Protein AF-A0A497MXN9-F1 (afdb_monomer)

pLDDT: mean 78.96, std 14.44, range [34.19, 95.19]

Secondary structure (DSSP, 8-state):
----EEEEEEEEPPPEEEEETTEEEEEEEEEEEETTS-EEEEEEE-SSSGGG---TT-EEEE---EEETTEEE---GGGEEE-SHHHHHHHHHHHHHHHHHHHHHHHHHHHHHHHHHHHHHHHHHHHHTSS-HHHHHHHHHHHHHHHHHSS-STT---BSSHHHH--EEETTEEE--TTTTS-HHHHHHHHHHHHHTTSEEE-TTS-EEE-HHHHHHHHHHHHHHHHHHHHHHHHHHHHHHT-

Solvent-accessible surface area (backbone atoms only — not comparable to full-atom values): 13322 Å² total; per-residue (Å²): 124,76,48,70,50,59,24,34,24,75,43,73,52,75,75,40,77,46,77,61,82,99,41,75,43,48,32,40,35,35,29,28,39,30,92,84,72,49,71,33,46,40,40,42,64,54,77,83,48,54,84,63,67,74,52,71,72,34,32,35,37,33,56,45,36,48,82,51,98,92,38,43,35,32,66,56,76,87,31,50,45,66,72,36,71,70,47,44,52,51,41,50,52,47,46,52,52,48,50,52,49,52,51,51,52,52,49,53,52,52,52,51,52,50,51,52,52,50,52,52,37,51,49,42,19,62,69,59,70,42,70,57,43,72,41,15,51,35,38,53,39,43,49,53,49,29,69,78,68,38,78,85,62,94,90,70,76,62,51,58,63,47,45,40,69,34,73,46,75,49,103,91,40,86,37,68,16,48,41,46,96,52,56,68,73,57,42,53,48,30,54,48,53,37,39,75,71,51,26,31,44,78,45,98,89,66,17,50,33,56,32,72,63,24,52,56,48,45,54,56,43,49,55,54,50,52,55,48,50,58,47,53,52,51,50,52,50,49,55,61,77,75,108

Mean predicted aligned error: 12.56 Å

Nearest PDB structures (foldseek):
  3u4v-assembly2_B  TM=7.183E-01  e=9.370E-04  Tetrahymena thermophila
  1jmc-assembly1_A  TM=6.937E-01  e=2.219E-03  Homo sapiens
  1fgu-assembly1_B  TM=7.373E-01  e=1.035E-02  Homo sapiens
  7qxs-assembly1_P  TM=6.626E-01  e=7.897E-02  Homo sapiens
  7jqc-assembly1_U  TM=5.813E-01  e=6.172E-02  Oryctolagus cuniculus

Radius of gyration: 30.83 Å; Cα contacts (8 Å, |Δi|>4): 339; chains: 1; bounding box: 60×41×80 Å

Foldseek 3Di:
DWDKFKFFWADWDDWDWDDDDPDTWTKIWTWGQGPVRDIAIEIETHDLQLQSPDDHGFMKMFGGWDDDDRHTYDYYSVRMGGDDPVSVVVSVVVVVVSVVVVVVLVVVLVVLVVVLVVVLQVLLCVLQVDDGSLLSQLLLVVLVVLVVVFDDDPPDDADPPQLAADFDQDPVGTDGRSNPPDDPVSVCVSVVVCVVVVQWDQDPVRHIHGDPVVNVSSVVSVVVSVVSVVVSVVVSVVSVVVD

Structure (mmCIF, N/CA/C/O backbone):
data_AF-A0A497MXN9-F1
#
_entry.id   AF-A0A497MXN9-F1
#
loop_
_atom_site.group_PDB
_atom_site.id
_atom_site.type_symbol
_atom_site.label_atom_id
_atom_site.label_alt_id
_atom_site.label_comp_id
_atom_site.label_asym_id
_atom_site.label_entity_id
_atom_site.label_seq_id
_atom_site.pdbx_PDB_ins_code
_atom_site.Cartn_x
_atom_site.Cartn_y
_atom_site.Cartn_z
_atom_site.occupancy
_atom_site.B_iso_or_equiv
_atom_site.auth_seq_id
_atom_site.auth_comp_id
_atom_site.auth_asym_id
_atom_site.auth_atom_id
_atom_site.pdbx_PDB_model_num
ATOM 1 N N . MET A 1 1 ? 5.433 21.572 -39.831 1.00 49.47 1 MET A N 1
ATOM 2 C CA . MET A 1 1 ? 5.650 20.526 -40.848 1.00 49.47 1 MET A CA 1
ATOM 3 C C . MET A 1 1 ? 6.276 19.338 -40.134 1.00 49.47 1 MET A C 1
ATOM 5 O O . MET A 1 1 ? 7.239 19.552 -39.411 1.00 49.47 1 MET A O 1
ATOM 9 N N . THR A 1 2 ? 5.689 18.146 -40.216 1.00 56.47 2 THR A N 1
ATOM 10 C CA . THR A 1 2 ? 6.224 16.921 -39.597 1.00 56.47 2 THR A CA 1
ATOM 11 C C . THR A 1 2 ? 7.196 16.286 -40.585 1.00 56.47 2 THR A C 1
ATOM 13 O O . THR A 1 2 ? 6.798 15.978 -41.704 1.00 56.47 2 THR A O 1
ATOM 16 N N . VAL A 1 3 ? 8.466 16.155 -40.209 1.00 69.19 3 VAL A N 1
ATOM 17 C CA . VAL A 1 3 ? 9.510 15.569 -41.060 1.00 69.19 3 VAL A CA 1
ATOM 18 C C .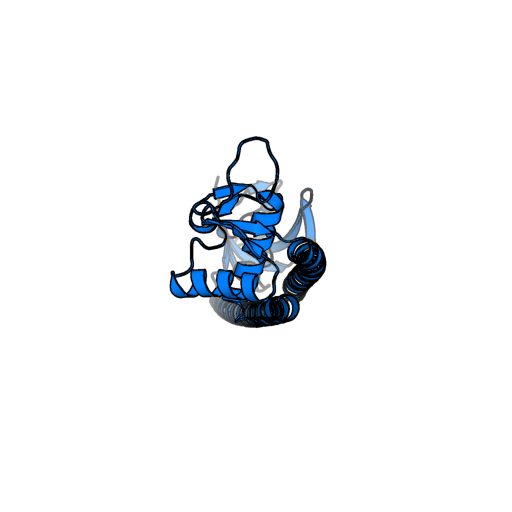 VAL A 1 3 ? 9.895 14.218 -40.471 1.00 69.19 3 VAL A C 1
ATOM 20 O O . VAL A 1 3 ? 10.245 14.147 -39.292 1.00 69.19 3 VAL A O 1
ATOM 23 N N . GLU A 1 4 ? 9.818 13.169 -41.290 1.00 77.75 4 GLU A N 1
ATOM 24 C CA . GLU A 1 4 ? 10.346 11.848 -40.956 1.00 77.75 4 GLU A CA 1
ATOM 25 C C . GLU A 1 4 ? 11.792 11.734 -41.449 1.00 77.75 4 GLU A C 1
ATOM 27 O O . GLU A 1 4 ? 12.080 12.040 -42.605 1.00 77.75 4 GLU A O 1
ATOM 32 N N . VAL A 1 5 ? 12.708 11.303 -40.580 1.00 81.62 5 VAL A N 1
ATOM 33 C CA . VAL A 1 5 ? 14.110 11.036 -40.936 1.00 81.62 5 VAL A CA 1
ATOM 34 C C . VAL A 1 5 ? 14.565 9.705 -40.370 1.00 81.62 5 VAL A C 1
ATOM 36 O O . VAL A 1 5 ? 14.189 9.333 -39.262 1.00 81.62 5 VAL A O 1
ATOM 39 N N . THR A 1 6 ? 15.419 9.010 -41.112 1.00 87.81 6 THR A N 1
ATOM 40 C CA . THR A 1 6 ? 16.120 7.815 -40.638 1.00 87.81 6 THR A CA 1
ATOM 41 C C . THR A 1 6 ? 17.618 8.074 -40.704 1.00 87.81 6 THR A C 1
ATOM 43 O O . THR A 1 6 ? 18.103 8.645 -41.677 1.00 87.81 6 THR A O 1
ATOM 46 N N . GLY A 1 7 ? 18.350 7.705 -39.655 1.00 89.06 7 GLY A N 1
ATOM 47 C CA . GLY A 1 7 ? 19.794 7.906 -39.607 1.00 89.06 7 GLY A CA 1
ATOM 48 C C . GLY A 1 7 ? 20.482 7.046 -38.562 1.00 89.06 7 GLY A C 1
ATOM 49 O O . GLY A 1 7 ? 19.844 6.484 -37.668 1.00 89.06 7 GLY A O 1
ATOM 50 N N . LYS A 1 8 ? 21.806 6.955 -38.671 1.00 92.00 8 LYS A N 1
ATOM 51 C CA . LYS A 1 8 ? 22.645 6.165 -37.774 1.00 92.00 8 LYS A CA 1
ATOM 52 C C . LYS A 1 8 ? 23.123 7.000 -36.597 1.00 92.00 8 LYS A C 1
ATOM 54 O O . LYS A 1 8 ? 23.584 8.125 -36.759 1.00 92.00 8 LYS A O 1
ATOM 59 N N . VAL A 1 9 ? 23.064 6.449 -35.397 1.00 89.88 9 VAL A N 1
ATOM 60 C CA . VAL A 1 9 ? 23.500 7.121 -34.176 1.00 89.88 9 VAL A CA 1
ATOM 61 C C . VAL A 1 9 ? 25.019 7.127 -34.136 1.00 89.88 9 VAL A C 1
ATOM 63 O O . VAL A 1 9 ? 25.653 6.095 -33.937 1.00 89.88 9 VAL A O 1
ATOM 66 N N . VAL A 1 10 ? 25.618 8.302 -34.282 1.00 90.94 10 VAL A N 1
ATOM 67 C CA . VAL A 1 10 ? 27.080 8.460 -34.337 1.00 90.94 10 VAL A CA 1
ATOM 68 C C . VAL A 1 10 ? 27.681 8.935 -33.024 1.00 90.94 10 VAL A C 1
ATOM 70 O O . VAL A 1 10 ? 28.862 8.728 -32.756 1.00 90.94 10 VAL A O 1
ATOM 73 N N . LYS A 1 11 ? 26.878 9.581 -32.176 1.00 88.44 11 LYS A N 1
ATOM 74 C CA . LYS A 1 11 ? 27.347 10.111 -30.895 1.00 88.44 11 LYS A CA 1
ATOM 75 C C . LYS A 1 11 ? 26.220 10.165 -29.883 1.00 88.44 11 LYS A C 1
ATOM 77 O O . LYS A 1 11 ? 25.109 10.574 -30.203 1.00 88.44 11 LYS A O 1
ATOM 82 N N . LYS A 1 12 ? 26.537 9.845 -28.630 1.00 86.06 12 LYS A N 1
ATOM 83 C CA . LYS A 1 12 ? 25.640 10.016 -27.486 1.00 86.06 12 LYS A CA 1
ATOM 84 C C . LYS A 1 12 ? 26.219 11.048 -26.524 1.00 86.06 12 LYS A C 1
ATOM 86 O O . LYS A 1 12 ? 27.390 10.986 -26.153 1.00 86.06 12 LYS A O 1
ATOM 91 N N . GLY A 1 13 ? 25.408 12.030 -26.156 1.00 79.69 13 GLY A N 1
ATOM 92 C CA . GLY A 1 13 ? 25.721 12.992 -25.109 1.00 79.69 13 GLY A CA 1
ATOM 93 C C . GLY A 1 13 ? 25.557 12.376 -23.721 1.00 79.69 13 GLY A C 1
ATOM 94 O O . GLY A 1 13 ? 24.818 11.409 -23.533 1.00 79.69 13 GLY A O 1
ATOM 95 N N . ARG A 1 14 ? 26.233 12.960 -22.725 1.00 76.44 14 ARG A N 1
ATOM 96 C CA . ARG A 1 14 ? 25.979 12.631 -21.316 1.00 76.44 14 ARG A CA 1
ATOM 97 C C . ARG A 1 14 ? 24.542 13.005 -20.951 1.00 76.44 14 ARG A C 1
ATOM 99 O O . ARG A 1 14 ? 24.029 14.017 -21.431 1.00 76.44 14 ARG A O 1
ATOM 106 N N . ILE A 1 15 ? 23.928 12.206 -20.083 1.00 73.88 15 ILE A N 1
ATOM 107 C CA . ILE A 1 15 ? 22.609 12.501 -19.518 1.00 73.88 15 ILE A CA 1
ATOM 108 C C . ILE A 1 15 ? 22.734 13.786 -18.703 1.00 73.88 15 ILE A C 1
ATOM 110 O O . ILE A 1 15 ? 23.616 13.896 -17.849 1.00 73.88 15 ILE A O 1
ATOM 114 N N . LYS A 1 16 ? 21.875 14.763 -18.986 1.00 77.44 16 LYS A N 1
ATOM 115 C CA . LYS A 1 16 ? 21.787 16.002 -18.211 1.00 77.44 16 LYS A CA 1
ATOM 116 C C . LYS A 1 16 ? 20.455 16.039 -17.482 1.00 77.44 16 LYS A C 1
ATOM 118 O O . LYS A 1 16 ? 19.416 15.785 -18.083 1.00 77.44 16 LYS A O 1
ATOM 123 N N . LEU A 1 17 ? 20.485 16.372 -16.198 1.00 72.62 17 LEU A N 1
ATOM 124 C CA . LEU A 1 17 ? 19.279 16.653 -15.429 1.00 72.62 17 LEU A CA 1
ATOM 125 C C . LEU A 1 17 ? 18.897 18.113 -15.661 1.00 72.62 17 LEU A C 1
ATOM 127 O O . LEU A 1 17 ? 19.668 19.010 -15.328 1.00 72.62 17 LEU A O 1
ATOM 131 N N . TYR A 1 18 ? 17.726 18.345 -16.246 1.00 71.75 18 TYR A N 1
ATOM 132 C CA . TYR A 1 18 ? 17.171 19.688 -16.391 1.00 71.75 18 TYR A CA 1
ATOM 133 C C . TYR A 1 18 ? 16.091 19.905 -15.329 1.00 71.75 18 TYR A C 1
ATOM 135 O O . TYR A 1 18 ? 15.214 19.056 -15.143 1.00 71.75 18 TYR A O 1
ATOM 143 N N . GLN A 1 19 ? 16.171 21.035 -14.624 1.00 70.00 19 GLN A N 1
ATOM 144 C CA . GLN A 1 19 ? 15.132 21.484 -13.700 1.00 70.00 19 GLN A CA 1
ATOM 145 C C . GLN A 1 19 ? 14.003 22.162 -14.477 1.00 70.00 19 GLN A C 1
ATOM 147 O O . GLN A 1 19 ? 14.232 23.097 -15.243 1.00 70.00 19 GLN A O 1
ATOM 152 N N . TYR A 1 20 ? 12.779 21.692 -14.253 1.00 64.38 20 TYR A N 1
ATOM 153 C CA . TYR A 1 20 ? 11.542 22.266 -14.768 1.00 64.38 20 TYR A CA 1
ATOM 154 C C . TYR A 1 20 ? 10.607 22.522 -13.578 1.00 64.38 20 TYR A C 1
ATOM 156 O O . TYR A 1 20 ? 9.777 21.681 -13.223 1.00 64.38 20 TYR A O 1
ATOM 164 N N . GLY A 1 21 ? 10.779 23.669 -12.914 1.00 69.12 21 GLY A N 1
ATOM 165 C CA . GLY A 1 21 ? 10.073 23.971 -11.664 1.00 69.12 21 GLY A CA 1
ATOM 166 C C . GLY A 1 21 ? 10.493 23.017 -10.530 1.00 69.12 21 GLY A C 1
ATOM 167 O O . GLY A 1 21 ? 11.693 22.796 -10.366 1.00 69.12 21 GLY A O 1
ATOM 168 N N . PRO A 1 22 ? 9.557 22.421 -9.760 1.00 62.78 22 PRO A N 1
ATOM 169 C CA . PRO A 1 22 ? 9.890 21.509 -8.658 1.00 62.78 22 PRO A CA 1
ATOM 170 C C . PRO A 1 22 ? 10.331 20.111 -9.126 1.00 62.78 22 PRO A C 1
ATOM 172 O O . PRO A 1 22 ? 10.674 19.266 -8.303 1.00 62.78 22 PRO A O 1
ATOM 175 N N . TYR A 1 23 ? 10.323 19.845 -10.435 1.00 51.41 23 TYR A N 1
ATOM 176 C CA . TYR A 1 23 ? 10.656 18.542 -11.000 1.00 51.41 23 TYR A CA 1
ATOM 177 C C . TYR A 1 23 ? 12.001 18.590 -11.729 1.00 51.41 23 TYR A C 1
ATOM 179 O O . TYR A 1 23 ? 12.244 19.469 -12.557 1.00 51.41 23 TYR A O 1
ATOM 187 N N . SER A 1 24 ? 12.865 17.607 -11.482 1.00 65.19 24 SER A N 1
ATOM 188 C CA . SER A 1 24 ? 14.031 17.330 -12.323 1.00 65.19 24 SER A CA 1
ATOM 189 C C . SER A 1 24 ? 13.681 16.232 -13.329 1.00 65.19 24 SER A C 1
ATOM 191 O O . SER A 1 24 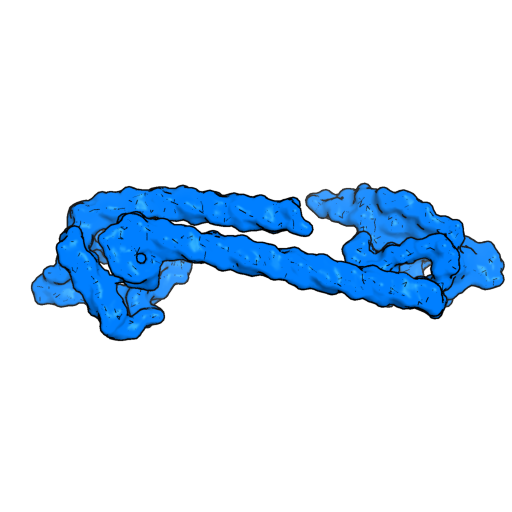? 13.019 15.250 -12.992 1.00 65.19 24 SER A O 1
ATOM 193 N N . ARG A 1 25 ? 14.087 16.395 -14.594 1.00 67.25 25 ARG A N 1
ATOM 194 C CA . ARG A 1 25 ? 13.927 15.350 -15.617 1.00 67.25 25 ARG A CA 1
ATOM 195 C C . ARG A 1 25 ? 15.261 15.039 -16.291 1.00 67.25 25 ARG A C 1
ATOM 197 O O . ARG A 1 25 ? 15.943 15.975 -16.722 1.00 67.25 25 ARG A O 1
ATOM 204 N N . PRO A 1 26 ? 15.639 13.753 -16.414 1.00 72.19 26 PRO A N 1
ATOM 205 C CA . PRO A 1 26 ? 16.796 13.368 -17.202 1.00 72.19 26 PRO A CA 1
ATOM 206 C C . PRO A 1 26 ? 16.506 13.598 -18.686 1.00 72.19 26 PRO A C 1
ATOM 208 O O . PRO A 1 26 ? 15.444 13.242 -19.208 1.00 72.19 26 PRO A O 1
ATOM 211 N N . VAL A 1 27 ? 17.469 14.223 -19.353 1.00 75.75 27 VAL A N 1
ATOM 212 C CA . VAL A 1 27 ? 17.453 14.501 -20.782 1.00 75.75 27 VAL A CA 1
ATOM 213 C C . VAL A 1 27 ? 18.653 13.823 -21.423 1.00 75.75 27 VAL A C 1
ATOM 215 O O . VAL A 1 27 ? 19.809 14.059 -21.057 1.00 75.75 27 VAL A O 1
ATOM 218 N N . HIS A 1 28 ? 18.357 12.991 -22.410 1.00 78.88 28 HIS A N 1
ATOM 219 C CA . HIS A 1 28 ? 19.311 12.294 -23.252 1.00 78.88 28 HIS A CA 1
ATOM 220 C C . HIS A 1 28 ? 19.458 13.062 -24.550 1.00 78.88 28 HIS A C 1
ATOM 222 O O . HIS A 1 28 ? 18.474 13.541 -25.107 1.00 78.88 28 HIS A O 1
ATOM 228 N N . LYS A 1 29 ? 20.685 13.159 -25.051 1.00 82.50 29 LYS A N 1
ATOM 229 C CA . LYS A 1 29 ? 20.941 13.707 -26.380 1.00 82.50 29 LYS A CA 1
ATOM 230 C C . LYS A 1 29 ? 21.734 12.697 -27.177 1.00 82.50 29 LYS A C 1
ATOM 232 O O . LYS A 1 29 ? 22.697 12.137 -26.653 1.00 82.50 29 LYS A O 1
ATOM 237 N N . PHE A 1 30 ? 21.362 12.469 -28.422 1.00 84.62 30 PHE A N 1
ATOM 238 C CA . PHE A 1 30 ? 22.166 11.694 -29.357 1.00 84.62 30 PHE A CA 1
ATOM 239 C C . PHE A 1 30 ? 22.127 12.332 -30.738 1.00 84.62 30 PHE A C 1
ATOM 241 O O . PHE A 1 30 ? 21.238 13.117 -31.045 1.00 84.62 30 PHE A O 1
ATOM 248 N N . PHE A 1 31 ? 23.139 12.039 -31.541 1.00 86.62 31 PHE A N 1
ATOM 249 C CA . PHE A 1 31 ? 23.309 12.603 -32.868 1.00 86.62 31 PHE A CA 1
ATOM 250 C C . PHE A 1 31 ? 23.118 11.504 -33.901 1.00 86.62 31 PHE A C 1
ATOM 252 O O . PHE A 1 31 ? 23.760 10.457 -33.797 1.00 86.62 31 PHE A O 1
ATOM 259 N N . LEU A 1 32 ? 22.251 11.766 -34.870 1.00 87.12 32 LEU A N 1
ATOM 260 C CA . LEU A 1 32 ? 22.027 10.943 -36.046 1.00 87.12 32 LEU A CA 1
ATOM 261 C C . LEU A 1 32 ? 22.827 11.509 -37.214 1.00 87.12 32 LEU A C 1
ATOM 263 O O . LEU A 1 32 ? 22.846 12.720 -37.418 1.00 87.12 32 LEU A O 1
ATOM 267 N N . GLU A 1 33 ? 23.467 10.639 -37.975 1.00 88.81 33 GLU A N 1
ATOM 268 C CA . GLU A 1 33 ? 23.982 10.924 -39.308 1.00 88.81 33 GLU A CA 1
ATOM 269 C C . GLU A 1 33 ? 22.995 10.339 -40.317 1.00 88.81 33 GLU A C 1
ATOM 271 O O . GLU A 1 33 ? 22.682 9.148 -40.267 1.00 88.81 33 GLU A O 1
ATOM 276 N N . LEU A 1 34 ? 22.432 11.206 -41.157 1.00 86.44 34 LEU A N 1
ATOM 277 C CA . LEU A 1 34 ? 21.496 10.829 -42.213 1.00 86.44 34 LEU A CA 1
ATOM 278 C C . LEU A 1 34 ? 22.265 10.322 -43.437 1.00 86.44 34 LEU A C 1
ATOM 280 O O . LEU A 1 34 ? 23.430 10.673 -43.627 1.00 86.44 34 LEU A O 1
ATOM 284 N N . ASP A 1 35 ? 21.586 9.604 -44.330 1.00 83.94 35 ASP A N 1
ATOM 285 C CA . ASP A 1 35 ? 22.183 9.116 -45.586 1.00 83.94 35 ASP A CA 1
ATOM 286 C C . ASP A 1 35 ? 22.704 10.255 -46.485 1.00 83.94 35 ASP A C 1
ATOM 288 O O . ASP A 1 35 ? 23.607 10.065 -47.295 1.00 83.94 35 ASP A O 1
ATOM 292 N N . THR A 1 36 ? 22.183 11.473 -46.306 1.00 80.19 36 THR A N 1
ATOM 293 C CA . THR A 1 36 ? 22.639 12.696 -46.987 1.00 80.19 36 THR A CA 1
ATOM 294 C C . THR A 1 36 ? 23.923 13.295 -46.396 1.00 80.19 36 THR A C 1
ATOM 296 O O . THR A 1 36 ? 24.335 14.376 -46.814 1.00 80.19 36 THR A O 1
ATOM 299 N N . GLY A 1 37 ? 24.512 12.677 -45.366 1.00 75.75 37 GLY A N 1
ATOM 300 C CA . GLY A 1 37 ? 25.664 13.194 -44.615 1.00 75.75 37 GLY A CA 1
ATOM 301 C C . GLY A 1 37 ? 25.332 14.309 -43.613 1.00 75.75 37 GLY A C 1
ATOM 302 O O . GLY A 1 37 ? 26.209 14.773 -42.882 1.00 75.75 37 GLY A O 1
ATOM 303 N N . HIS A 1 38 ? 24.071 14.747 -43.543 1.00 78.31 38 HIS A N 1
ATOM 304 C CA . HIS A 1 38 ? 23.630 15.753 -42.577 1.00 78.31 38 HIS A CA 1
ATOM 305 C C . HIS A 1 38 ? 23.542 15.160 -41.167 1.00 78.31 38 HIS A C 1
ATOM 307 O O . HIS A 1 38 ? 23.165 14.000 -40.989 1.00 78.31 38 HIS A O 1
ATOM 313 N N . LYS A 1 39 ? 23.857 15.970 -40.148 1.00 79.62 39 LYS A N 1
ATOM 314 C CA . LYS A 1 39 ? 23.817 15.553 -38.740 1.00 79.62 39 LYS A CA 1
ATOM 315 C C . LYS A 1 39 ? 22.658 16.204 -38.001 1.00 79.62 39 LYS A C 1
ATOM 317 O O . LYS A 1 39 ? 22.490 17.417 -38.042 1.00 79.62 39 LYS A O 1
ATOM 322 N N . VAL A 1 40 ? 21.894 15.390 -37.282 1.00 78.25 40 VAL A N 1
ATOM 323 C CA . VAL A 1 40 ? 20.692 15.788 -36.542 1.00 78.25 40 VAL A CA 1
ATOM 324 C C . VAL A 1 40 ? 20.873 15.473 -35.061 1.00 78.25 40 VAL A C 1
ATOM 326 O O . VAL A 1 40 ? 21.360 14.401 -34.718 1.00 78.25 40 VAL A O 1
ATOM 329 N N . MET A 1 41 ? 20.481 16.381 -34.163 1.00 81.88 41 MET A N 1
ATOM 330 C CA . MET A 1 41 ? 20.535 16.153 -32.715 1.00 81.88 41 MET A CA 1
ATOM 331 C C . MET A 1 41 ? 19.151 15.808 -32.165 1.00 81.88 41 MET A C 1
ATOM 333 O O . MET A 1 41 ? 18.286 16.666 -32.044 1.00 81.88 41 MET A O 1
ATOM 337 N N . VAL A 1 42 ? 18.978 14.579 -31.699 1.00 78.06 42 VAL A N 1
ATOM 338 C CA . VAL A 1 42 ? 17.753 14.139 -31.035 1.00 78.06 42 VAL A CA 1
ATOM 339 C C . VAL A 1 42 ? 17.875 14.353 -29.531 1.00 78.06 42 VAL A C 1
ATOM 341 O O . VAL A 1 42 ? 18.825 13.890 -28.895 1.00 78.06 42 VAL A O 1
ATOM 344 N N . GLU A 1 43 ? 16.896 15.046 -28.955 1.00 77.88 43 GLU A N 1
ATOM 345 C CA . GLU A 1 43 ? 16.722 15.188 -27.513 1.00 77.88 43 GLU A CA 1
ATOM 346 C C . GLU A 1 43 ? 15.604 14.243 -27.049 1.00 77.88 43 GLU A C 1
ATOM 348 O O . GLU A 1 43 ? 14.548 14.149 -27.661 1.00 77.88 43 GLU A O 1
ATOM 353 N N . VAL A 1 44 ? 15.814 13.506 -25.964 1.00 74.38 44 VAL A N 1
ATOM 354 C CA . VAL A 1 44 ? 14.793 12.617 -25.401 1.00 74.38 44 VAL A CA 1
ATOM 355 C C . VAL A 1 44 ? 14.681 12.881 -23.918 1.00 74.38 44 VAL A C 1
ATOM 357 O O . VAL A 1 44 ? 15.673 12.873 -23.192 1.00 74.38 44 VAL A O 1
ATOM 360 N N . LYS A 1 45 ? 13.456 13.121 -23.462 1.00 71.94 45 LYS A N 1
ATOM 361 C CA . LYS A 1 45 ? 13.149 13.385 -22.058 1.00 71.94 45 LYS A CA 1
ATOM 362 C C . LYS A 1 45 ? 12.572 12.100 -21.466 1.00 71.94 45 LYS A C 1
ATOM 364 O O . LYS A 1 45 ? 11.563 11.633 -21.984 1.00 71.94 45 LYS A O 1
ATOM 369 N N . ASP A 1 46 ? 13.200 11.590 -20.401 1.00 64.88 46 ASP A N 1
ATOM 370 C CA . ASP A 1 46 ? 12.904 10.364 -19.621 1.00 64.88 46 ASP A CA 1
ATOM 371 C C . ASP A 1 46 ? 13.717 9.082 -19.987 1.00 64.88 46 ASP A C 1
ATOM 373 O O . ASP A 1 46 ? 13.584 8.515 -21.070 1.00 64.88 46 ASP A O 1
ATOM 377 N N . ASP A 1 47 ? 14.547 8.637 -19.027 1.00 59.84 47 ASP A N 1
ATOM 378 C CA . ASP A 1 47 ? 15.531 7.528 -19.078 1.00 59.84 47 ASP A CA 1
ATOM 379 C C . ASP A 1 47 ? 14.922 6.144 -18.805 1.00 59.84 47 ASP A C 1
ATOM 381 O O . ASP A 1 47 ? 15.533 5.099 -19.030 1.00 59.84 47 ASP A O 1
ATOM 385 N N . GLU A 1 48 ? 13.703 6.099 -18.271 1.00 59.78 48 GLU A N 1
ATOM 386 C CA . GLU A 1 48 ? 13.166 4.839 -17.777 1.00 59.78 48 GLU A CA 1
ATOM 387 C C . GLU A 1 48 ? 12.684 3.939 -18.915 1.00 59.78 48 GLU A C 1
ATOM 389 O O . GLU A 1 48 ? 12.709 2.710 -18.796 1.00 59.78 48 GLU A O 1
ATOM 394 N N . ASP A 1 49 ? 12.231 4.519 -20.029 1.00 66.31 49 ASP A N 1
ATOM 395 C CA . ASP A 1 49 ? 11.780 3.761 -21.199 1.00 66.31 49 ASP A CA 1
ATOM 396 C C . ASP A 1 49 ? 12.972 3.086 -21.902 1.00 66.31 49 ASP A C 1
ATOM 398 O O . ASP A 1 49 ? 13.878 3.782 -22.362 1.00 66.31 49 ASP A O 1
ATOM 402 N N . PRO A 1 50 ? 12.972 1.744 -22.053 1.00 58.56 50 PRO A N 1
ATOM 403 C CA . PRO A 1 50 ? 13.992 1.030 -22.814 1.00 58.56 50 PRO A CA 1
ATOM 404 C C . PRO A 1 50 ? 14.223 1.602 -24.216 1.00 58.56 50 PRO A C 1
ATOM 406 O O . PRO A 1 50 ? 15.345 1.563 -24.701 1.00 58.56 50 PRO A O 1
ATOM 409 N N . ARG A 1 51 ? 13.199 2.187 -24.856 1.00 62.16 51 ARG A N 1
ATOM 410 C CA . ARG A 1 51 ? 13.322 2.826 -26.180 1.00 62.16 51 ARG A CA 1
ATOM 411 C C . ARG A 1 51 ? 14.296 4.005 -26.171 1.00 62.16 51 ARG A C 1
ATOM 413 O O . ARG A 1 51 ? 14.920 4.290 -27.183 1.00 62.16 51 ARG A O 1
ATOM 420 N N . CYS A 1 52 ? 14.471 4.661 -25.027 1.00 65.12 52 CYS A N 1
ATOM 421 C CA . CYS A 1 52 ? 15.405 5.770 -24.834 1.00 65.12 52 CYS A CA 1
ATOM 422 C C . CYS A 1 52 ? 16.865 5.305 -24.675 1.00 65.12 52 CYS A C 1
ATOM 424 O O . CYS A 1 52 ? 17.784 6.128 -24.714 1.00 65.12 52 CYS A O 1
ATOM 426 N N . LYS A 1 53 ? 17.109 3.988 -24.583 1.00 71.62 53 LYS A N 1
ATOM 427 C CA . LYS A 1 53 ? 18.442 3.371 -24.494 1.00 71.62 53 LYS A CA 1
ATOM 428 C C . LYS A 1 53 ? 19.058 3.099 -25.866 1.00 71.62 53 LYS A C 1
ATOM 430 O O . LYS A 1 53 ? 19.549 2.016 -26.169 1.00 71.62 53 LYS A O 1
ATOM 435 N N . VAL A 1 54 ? 19.073 4.142 -26.683 1.00 80.06 54 VAL A N 1
ATOM 436 C CA . VAL A 1 54 ? 19.776 4.155 -27.965 1.00 80.06 54 VAL A CA 1
ATOM 437 C C . VAL A 1 54 ? 21.289 4.042 -27.722 1.00 80.06 54 VAL A C 1
ATOM 439 O O . VAL A 1 54 ? 21.823 4.665 -26.787 1.00 80.06 54 VAL A O 1
ATOM 442 N N . ALA A 1 55 ? 21.975 3.253 -28.543 1.00 85.38 55 ALA A N 1
ATOM 443 C CA . ALA A 1 55 ? 23.422 3.072 -28.552 1.00 85.38 55 ALA A CA 1
ATOM 444 C C . ALA A 1 55 ? 24.048 3.685 -29.811 1.00 85.38 55 ALA A C 1
ATOM 446 O O . ALA A 1 55 ? 23.393 3.868 -30.833 1.00 85.38 55 ALA A O 1
ATOM 447 N N . VAL A 1 56 ? 25.340 4.014 -29.732 1.00 88.31 56 VAL A N 1
ATOM 448 C CA . VAL A 1 56 ? 26.106 4.401 -30.925 1.00 88.31 56 VAL A CA 1
ATOM 449 C C . VAL A 1 56 ? 26.166 3.199 -31.863 1.00 88.31 56 VAL A C 1
ATOM 451 O O . VAL A 1 56 ? 26.506 2.101 -31.430 1.00 88.31 56 VAL A O 1
ATOM 454 N N . GLY A 1 57 ? 25.838 3.420 -33.132 1.00 87.12 57 GLY A N 1
ATOM 455 C CA . GLY A 1 57 ? 25.749 2.389 -34.158 1.00 87.12 57 GLY A CA 1
ATOM 456 C C . GLY A 1 57 ? 24.323 1.994 -34.537 1.00 87.12 57 GLY A C 1
ATOM 457 O O . GLY A 1 57 ? 24.158 1.486 -35.643 1.00 87.12 57 GLY A O 1
ATOM 458 N N . ASP A 1 58 ? 23.325 2.269 -33.690 1.00 89.81 58 ASP A N 1
ATOM 459 C CA . ASP A 1 58 ? 21.920 1.981 -34.004 1.00 89.81 58 ASP A CA 1
ATOM 460 C C . ASP A 1 58 ? 21.415 2.846 -35.165 1.00 89.81 58 ASP A C 1
ATOM 462 O O . ASP A 1 58 ? 21.787 4.015 -35.282 1.00 89.81 58 ASP A O 1
ATOM 466 N N . THR A 1 59 ? 20.488 2.325 -35.957 1.00 90.00 59 THR A N 1
ATOM 467 C CA . THR A 1 59 ? 19.699 3.091 -36.924 1.00 90.00 59 THR A CA 1
ATOM 468 C C . THR A 1 59 ? 18.366 3.463 -36.293 1.00 90.00 59 THR A C 1
ATOM 470 O O . THR A 1 59 ? 17.632 2.603 -35.808 1.00 90.00 59 THR A O 1
ATOM 473 N N . VAL A 1 60 ? 18.028 4.749 -36.306 1.00 87.94 60 VAL A N 1
ATOM 474 C CA . VAL A 1 60 ? 16.814 5.288 -35.688 1.00 87.94 60 VAL A CA 1
ATOM 475 C C . VAL A 1 60 ? 15.997 6.042 -36.722 1.00 87.94 60 VAL A C 1
ATOM 477 O O . VAL A 1 60 ? 16.528 6.882 -37.446 1.00 87.94 60 VAL A O 1
ATOM 480 N N . ARG A 1 61 ? 14.693 5.778 -36.740 1.00 86.62 61 ARG A N 1
ATOM 481 C CA . ARG A 1 61 ? 13.686 6.563 -37.452 1.00 86.62 61 ARG A CA 1
ATOM 482 C C . ARG A 1 61 ? 13.023 7.539 -36.487 1.00 86.62 61 ARG A C 1
ATOM 484 O O . ARG A 1 61 ? 12.634 7.131 -35.398 1.00 86.62 61 ARG A O 1
ATOM 491 N N . VAL A 1 62 ? 12.873 8.800 -36.878 1.00 82.38 62 VAL A N 1
ATOM 492 C CA . VAL A 1 62 ? 12.239 9.880 -36.106 1.00 82.38 62 VAL A CA 1
ATOM 493 C C . VAL A 1 62 ? 11.102 10.467 -36.940 1.00 82.38 62 VAL A C 1
ATOM 495 O O . VAL A 1 62 ? 11.342 10.834 -38.080 1.00 82.38 62 VAL A O 1
ATOM 498 N N . THR A 1 63 ? 9.886 10.562 -36.403 1.00 74.62 63 THR A N 1
ATOM 499 C CA . THR A 1 63 ? 8.657 10.906 -37.151 1.00 74.62 63 THR A CA 1
ATOM 500 C C . THR A 1 63 ? 8.088 12.291 -36.832 1.00 74.62 63 THR A C 1
ATOM 502 O O . THR A 1 63 ? 7.218 12.779 -37.550 1.00 74.62 63 THR A O 1
ATOM 505 N N . SER A 1 64 ? 8.560 12.959 -35.774 1.00 66.00 64 SER A N 1
ATOM 506 C CA . SER A 1 64 ? 8.107 14.305 -35.402 1.00 66.00 64 SER A CA 1
ATOM 507 C C . SER A 1 64 ? 9.275 15.163 -34.922 1.00 66.00 64 SER A C 1
ATOM 509 O O . SER A 1 64 ? 9.852 14.949 -33.855 1.00 66.00 64 SER A O 1
ATOM 511 N N . MET A 1 65 ? 9.645 16.134 -35.759 1.00 64.12 65 MET A N 1
ATOM 512 C CA . MET A 1 65 ? 10.746 17.060 -35.512 1.00 64.12 65 MET A CA 1
ATOM 513 C C . MET A 1 65 ? 10.255 18.506 -35.516 1.00 64.12 65 MET A C 1
ATOM 515 O O . MET A 1 65 ? 9.478 18.912 -36.379 1.00 64.12 65 MET A O 1
ATOM 519 N N . GLN A 1 66 ? 10.742 19.288 -34.555 1.00 62.66 66 GLN A N 1
ATOM 520 C CA . GLN A 1 66 ? 10.727 20.744 -34.604 1.00 62.66 66 GLN A CA 1
ATOM 521 C C . GLN A 1 66 ? 12.085 21.219 -35.113 1.00 62.66 66 GLN A C 1
ATOM 523 O O . GLN A 1 66 ? 13.112 20.922 -34.494 1.00 62.66 66 GLN A O 1
ATOM 528 N N . ASP A 1 67 ? 12.073 21.959 -36.217 1.00 61.88 67 ASP A N 1
ATOM 529 C CA . ASP A 1 67 ? 13.244 22.683 -36.703 1.00 61.88 67 ASP A CA 1
ATOM 530 C C . ASP A 1 67 ? 13.521 23.889 -35.798 1.00 61.88 67 ASP A C 1
ATOM 532 O O . ASP A 1 67 ? 12.616 24.679 -35.509 1.00 61.88 67 ASP A O 1
ATOM 536 N N . ARG A 1 68 ? 14.751 23.984 -35.286 1.00 59.66 68 ARG A N 1
ATOM 537 C CA . ARG A 1 68 ? 15.237 25.114 -34.488 1.00 59.66 68 ARG A CA 1
ATOM 538 C C . ARG A 1 68 ? 16.675 25.429 -34.878 1.00 59.66 68 ARG A C 1
ATOM 540 O O . ARG A 1 68 ? 17.569 24.627 -34.614 1.00 59.66 68 ARG A O 1
ATOM 547 N N . ASP A 1 69 ? 16.892 26.613 -35.446 1.00 54.91 69 ASP A N 1
ATOM 548 C CA . ASP A 1 69 ? 18.212 27.225 -35.652 1.00 54.91 69 ASP A CA 1
ATOM 549 C C . ASP A 1 69 ? 19.274 26.272 -36.244 1.00 54.91 69 ASP A C 1
ATOM 551 O O . ASP A 1 69 ? 20.399 26.182 -35.751 1.00 54.91 69 ASP A O 1
ATOM 555 N N . GLY A 1 70 ? 18.913 25.520 -37.293 1.00 55.56 70 GLY A N 1
ATOM 556 C CA . GLY A 1 70 ? 19.832 24.616 -37.997 1.00 55.56 70 GLY A CA 1
ATOM 557 C C . GLY A 1 70 ? 20.000 23.228 -37.366 1.00 55.56 70 GLY A C 1
ATOM 558 O O . GLY A 1 70 ? 20.876 22.474 -37.790 1.00 55.56 70 GLY A O 1
ATOM 559 N N . TRP A 1 71 ? 19.168 22.866 -36.381 1.00 59.38 71 TRP A N 1
ATOM 560 C CA . TRP A 1 71 ? 19.130 21.532 -35.775 1.00 59.38 71 TRP A CA 1
ATOM 561 C C . TRP A 1 71 ? 17.685 21.043 -35.614 1.00 59.38 71 TRP A C 1
ATOM 563 O O . TRP A 1 71 ? 16.803 21.763 -35.151 1.00 59.38 71 TRP A O 1
ATOM 573 N N . LEU A 1 72 ? 17.440 19.773 -35.942 1.00 59.16 72 LEU A N 1
ATOM 574 C CA . LEU A 1 72 ? 16.114 19.165 -35.817 1.00 59.16 72 LEU A CA 1
ATOM 575 C C . LEU A 1 72 ? 15.985 18.484 -34.453 1.00 59.16 72 LEU A C 1
ATOM 577 O O . LEU A 1 72 ? 16.735 17.560 -34.155 1.00 59.16 72 LEU A O 1
ATOM 581 N N . SER A 1 73 ? 15.042 18.940 -33.627 1.00 60.94 73 SER A N 1
ATOM 582 C CA . SER A 1 73 ? 14.805 18.415 -32.279 1.00 60.94 73 SER A CA 1
ATOM 583 C C . SER A 1 73 ? 13.497 17.629 -32.212 1.00 60.94 73 SER A C 1
ATOM 585 O O . SER A 1 73 ? 12.444 18.093 -32.644 1.00 60.94 73 SER A O 1
ATOM 587 N N . CYS A 1 74 ? 13.543 16.438 -31.631 1.00 61.75 74 CYS A N 1
ATOM 588 C CA . CYS A 1 74 ? 12.359 15.695 -31.213 1.00 61.75 74 CYS A CA 1
ATOM 589 C C . CYS A 1 74 ? 12.235 15.820 -29.687 1.00 61.75 74 CYS A C 1
ATOM 591 O O . CYS A 1 74 ? 13.232 16.044 -29.011 1.00 61.75 74 CYS A O 1
ATOM 593 N N . THR A 1 75 ? 11.021 15.771 -29.132 1.00 58.28 75 THR A N 1
ATOM 594 C CA . THR A 1 75 ? 10.800 15.887 -27.674 1.00 58.28 75 THR A CA 1
ATOM 595 C C . THR A 1 75 ? 10.070 14.676 -27.089 1.00 58.28 75 THR A C 1
ATOM 597 O O . THR A 1 75 ? 10.198 14.416 -25.891 1.00 58.28 75 THR A O 1
ATOM 600 N N . LEU A 1 76 ? 9.312 13.921 -27.896 1.00 59.22 76 LEU A N 1
ATOM 601 C CA . LEU A 1 76 ? 8.447 12.850 -27.402 1.00 59.22 76 LEU A CA 1
ATOM 602 C C . LEU A 1 76 ? 8.963 11.468 -27.799 1.00 59.22 76 LEU A C 1
ATOM 604 O O . LEU A 1 76 ? 9.352 11.205 -28.926 1.00 59.22 76 LEU A O 1
ATOM 608 N N . LYS A 1 77 ? 8.893 10.537 -26.853 1.00 64.38 77 LYS A N 1
ATOM 609 C CA . LYS A 1 77 ? 9.382 9.156 -26.985 1.00 64.38 77 LYS A CA 1
ATOM 610 C C . LYS A 1 77 ? 8.695 8.324 -28.062 1.00 64.38 77 LYS A C 1
ATOM 612 O O . LYS A 1 77 ? 9.252 7.338 -28.522 1.00 64.38 77 LYS A O 1
ATOM 617 N N . ARG A 1 78 ? 7.458 8.685 -28.407 1.00 64.81 78 ARG A N 1
ATOM 618 C CA . ARG A 1 78 ? 6.674 8.032 -29.466 1.00 64.81 78 ARG A CA 1
ATOM 619 C C . ARG A 1 78 ? 7.140 8.435 -30.865 1.00 64.81 78 ARG A C 1
ATOM 621 O O . ARG A 1 78 ? 6.767 7.781 -31.829 1.00 64.81 78 ARG A O 1
ATOM 628 N N . ASP A 1 79 ? 7.931 9.499 -30.947 1.00 73.94 79 ASP A N 1
ATOM 629 C CA . ASP A 1 79 ? 8.331 10.114 -32.200 1.00 73.94 79 ASP A CA 1
ATOM 630 C C . ASP A 1 79 ? 9.658 9.528 -32.709 1.00 73.94 79 ASP A C 1
ATOM 632 O O . ASP A 1 79 ? 10.193 10.044 -33.682 1.00 73.94 79 ASP A O 1
ATOM 636 N N . PHE A 1 80 ? 10.215 8.479 -32.080 1.00 78.00 80 PHE A N 1
ATOM 637 C CA . PHE A 1 80 ? 11.342 7.739 -32.649 1.00 78.00 80 PHE A CA 1
ATOM 638 C C . PHE A 1 80 ? 11.313 6.230 -32.359 1.00 78.00 80 PHE A C 1
ATOM 640 O O . PHE A 1 80 ? 10.741 5.766 -31.370 1.00 78.00 80 PHE A O 1
ATOM 647 N N . GLU A 1 81 ? 11.972 5.464 -33.225 1.00 84.75 81 GLU A N 1
ATOM 648 C CA . GLU A 1 81 ? 12.075 4.009 -33.178 1.00 84.75 81 GLU A CA 1
ATOM 649 C C . GLU A 1 81 ? 13.458 3.553 -33.664 1.00 84.75 81 GLU A C 1
ATOM 651 O O . GLU A 1 81 ? 13.930 4.008 -34.701 1.00 84.75 81 GLU A O 1
ATOM 656 N N . ILE A 1 82 ? 14.106 2.642 -32.932 1.00 86.50 82 ILE A N 1
ATOM 657 C CA . ILE A 1 82 ? 15.310 1.942 -33.409 1.00 86.50 82 ILE A CA 1
ATOM 658 C C . ILE A 1 82 ? 14.854 0.942 -34.470 1.00 86.50 82 ILE A C 1
ATOM 660 O O . ILE A 1 82 ? 14.012 0.116 -34.161 1.00 86.50 82 ILE A O 1
ATOM 664 N N . VAL A 1 83 ? 15.348 0.997 -35.699 1.00 88.44 83 VAL A N 1
ATOM 665 C CA . VAL A 1 83 ? 14.832 0.177 -36.813 1.00 88.44 83 VAL A CA 1
ATOM 666 C C . VAL A 1 83 ? 15.785 -0.929 -37.258 1.00 88.44 83 VAL A C 1
ATOM 668 O O . VAL A 1 83 ? 15.383 -1.777 -38.047 1.00 88.44 83 VAL A O 1
ATOM 671 N N . ASP A 1 84 ? 17.021 -0.959 -36.756 1.00 90.06 84 ASP A N 1
ATOM 672 C CA . ASP A 1 84 ? 17.957 -2.040 -37.070 1.00 90.06 84 ASP A CA 1
ATOM 673 C C . ASP A 1 84 ? 17.756 -3.285 -36.184 1.00 90.06 84 ASP A C 1
ATOM 675 O O . ASP A 1 84 ? 17.350 -3.201 -35.019 1.00 90.06 84 ASP A O 1
ATOM 679 N N . ASP A 1 85 ? 18.079 -4.457 -36.738 1.00 89.75 85 ASP A N 1
ATOM 680 C CA . ASP A 1 85 ? 17.876 -5.756 -36.088 1.00 89.75 85 ASP A CA 1
ATOM 681 C C . ASP A 1 85 ? 18.674 -5.921 -34.786 1.00 89.75 85 ASP A C 1
ATOM 683 O O . ASP A 1 85 ? 18.193 -6.539 -33.831 1.00 89.75 85 ASP A O 1
ATOM 687 N N . ALA A 1 86 ? 19.899 -5.390 -34.725 1.00 88.19 86 ALA A N 1
ATOM 688 C CA . ALA A 1 86 ? 20.761 -5.526 -33.552 1.00 88.19 86 ALA A CA 1
ATOM 689 C C . ALA A 1 86 ? 20.220 -4.698 -32.375 1.00 88.19 86 ALA A C 1
ATOM 691 O O . ALA A 1 86 ? 20.131 -5.180 -31.242 1.00 88.19 86 ALA A O 1
ATOM 692 N N . GLY A 1 87 ? 19.792 -3.473 -32.657 1.00 85.19 87 GLY A N 1
ATOM 693 C CA . GLY A 1 87 ? 19.152 -2.555 -31.736 1.00 85.19 87 GLY A CA 1
ATOM 694 C C . GLY A 1 87 ? 17.776 -3.048 -31.292 1.00 85.19 87 GLY A C 1
ATOM 695 O O . GLY A 1 87 ? 17.461 -2.972 -30.103 1.00 85.19 87 GLY A O 1
ATOM 696 N N . GLN A 1 88 ? 16.991 -3.654 -32.188 1.00 88.69 88 GLN A N 1
ATOM 697 C CA . GLN A 1 88 ? 15.714 -4.290 -31.844 1.00 88.69 88 GLN A CA 1
ATOM 698 C C . GLN A 1 88 ? 15.889 -5.492 -30.903 1.00 88.69 88 GLN A C 1
ATOM 700 O O . GLN A 1 88 ? 15.155 -5.610 -29.915 1.00 88.69 88 GLN A O 1
ATOM 705 N N . ARG A 1 89 ? 16.893 -6.352 -31.133 1.00 87.50 89 ARG A N 1
ATOM 706 C CA . ARG A 1 89 ? 17.224 -7.463 -30.218 1.00 87.50 89 ARG A CA 1
ATOM 707 C C . ARG A 1 89 ? 17.629 -6.958 -28.834 1.00 87.50 89 ARG A C 1
ATOM 709 O O . ARG A 1 89 ? 17.070 -7.409 -27.834 1.00 87.50 89 ARG A O 1
ATOM 716 N N . ARG A 1 90 ? 18.522 -5.967 -28.766 1.00 87.06 90 ARG A N 1
ATOM 717 C CA . ARG A 1 90 ? 18.949 -5.358 -27.496 1.00 87.06 90 ARG A CA 1
ATOM 718 C C . ARG A 1 90 ? 17.774 -4.729 -26.740 1.00 87.06 90 ARG A C 1
ATOM 720 O O . ARG A 1 90 ? 17.602 -4.961 -25.545 1.00 87.06 90 ARG A O 1
ATOM 727 N N . LEU A 1 91 ? 16.905 -4.010 -27.452 1.00 85.00 91 LEU A N 1
ATOM 728 C CA . LEU A 1 91 ? 15.696 -3.419 -26.884 1.00 85.00 91 LEU A CA 1
ATOM 729 C C . LEU A 1 91 ? 14.749 -4.486 -26.313 1.00 85.00 91 LEU A C 1
ATOM 731 O O . LEU A 1 91 ? 14.135 -4.271 -25.263 1.00 85.00 91 LEU A O 1
ATOM 735 N N . ALA A 1 92 ? 14.617 -5.634 -26.982 1.00 86.19 92 ALA A N 1
ATOM 736 C CA . ALA A 1 92 ? 13.838 -6.761 -26.481 1.00 86.19 92 ALA A CA 1
ATOM 737 C C . ALA A 1 92 ? 14.433 -7.334 -25.182 1.00 86.19 92 ALA A C 1
ATOM 739 O O . ALA A 1 92 ? 13.696 -7.512 -24.208 1.00 86.19 92 ALA A O 1
ATOM 740 N N . GLU A 1 93 ? 15.753 -7.531 -25.117 1.00 88.06 93 GLU A N 1
ATOM 741 C CA . GLU A 1 93 ? 16.459 -7.972 -23.905 1.00 88.06 93 GLU A CA 1
ATOM 742 C C . GLU A 1 93 ? 16.319 -6.971 -22.747 1.00 88.06 93 GLU A C 1
ATOM 744 O O . GLU A 1 93 ? 16.092 -7.355 -21.597 1.00 88.06 93 GLU A O 1
ATOM 749 N N . GLU A 1 94 ? 16.378 -5.669 -23.023 1.00 85.88 94 GLU A N 1
ATOM 750 C CA . GLU A 1 94 ? 16.204 -4.632 -22.003 1.00 85.88 94 GLU A CA 1
ATOM 751 C C . GLU A 1 94 ? 14.760 -4.538 -21.507 1.00 85.88 94 GLU A C 1
ATOM 753 O O . GLU A 1 94 ? 14.531 -4.338 -20.309 1.00 85.88 94 GLU A O 1
ATOM 758 N N . ARG A 1 95 ? 13.771 -4.755 -22.385 1.00 86.75 95 ARG A N 1
ATOM 759 C CA . ARG A 1 95 ? 12.359 -4.895 -21.992 1.00 86.75 95 ARG A CA 1
ATOM 760 C C . ARG A 1 95 ? 12.151 -6.120 -21.106 1.00 86.75 95 ARG A C 1
ATOM 762 O O . ARG A 1 95 ? 11.476 -6.015 -20.083 1.00 86.75 95 ARG A O 1
ATOM 769 N N . GLU A 1 96 ? 12.731 -7.258 -21.470 1.00 87.75 96 GLU A N 1
ATOM 770 C CA . GLU A 1 96 ? 12.708 -8.504 -20.697 1.00 87.75 96 GLU A CA 1
ATOM 771 C C . GLU A 1 96 ? 13.333 -8.294 -19.305 1.00 87.75 96 GLU A C 1
ATOM 773 O O . GLU A 1 96 ? 12.705 -8.579 -18.280 1.00 87.75 96 GLU A O 1
ATOM 778 N N . ARG A 1 97 ? 14.529 -7.695 -19.245 1.00 87.06 97 ARG A N 1
ATOM 779 C CA . ARG A 1 97 ? 15.225 -7.359 -17.995 1.00 87.06 97 ARG A CA 1
ATOM 780 C C . ARG A 1 97 ? 14.407 -6.404 -17.127 1.00 87.06 97 ARG A C 1
ATOM 782 O O . ARG A 1 97 ? 14.253 -6.658 -15.931 1.00 87.06 97 ARG A O 1
ATOM 789 N N . ARG A 1 98 ? 13.827 -5.349 -17.716 1.00 83.69 98 ARG A N 1
ATOM 790 C CA . ARG A 1 98 ? 12.950 -4.402 -17.005 1.00 83.69 98 ARG A CA 1
ATOM 791 C C . ARG A 1 98 ? 11.707 -5.103 -16.465 1.00 83.69 98 ARG A C 1
ATOM 793 O O . ARG A 1 98 ? 11.358 -4.894 -15.308 1.00 83.69 98 ARG A O 1
ATOM 800 N N . ARG A 1 99 ? 11.062 -5.972 -17.251 1.00 88.25 99 ARG A N 1
ATOM 801 C CA . ARG A 1 99 ? 9.906 -6.768 -16.797 1.00 88.25 99 ARG A CA 1
ATOM 802 C C . ARG A 1 99 ? 10.265 -7.649 -15.604 1.00 88.25 99 ARG A C 1
ATOM 804 O O . ARG A 1 99 ? 9.508 -7.669 -14.637 1.00 88.25 99 ARG A O 1
ATOM 811 N N . ARG A 1 100 ? 11.403 -8.353 -15.644 1.00 90.56 100 ARG A N 1
ATOM 812 C CA . ARG A 1 100 ? 11.878 -9.177 -14.517 1.00 90.56 100 ARG A CA 1
ATOM 813 C C . ARG A 1 100 ? 12.130 -8.328 -13.272 1.00 90.56 100 ARG A C 1
ATOM 815 O O . ARG A 1 100 ? 11.642 -8.681 -12.205 1.00 90.56 100 ARG A O 1
ATOM 822 N N . TRP A 1 101 ? 12.800 -7.187 -13.420 1.00 87.25 101 TRP A N 1
ATOM 823 C CA . TRP A 1 101 ? 13.041 -6.260 -12.313 1.00 87.25 101 TRP A CA 1
ATOM 824 C C . TRP A 1 101 ? 11.739 -5.704 -11.712 1.00 87.25 101 TRP A C 1
ATOM 826 O O . TRP A 1 101 ? 11.570 -5.760 -10.500 1.00 87.25 101 TRP A O 1
ATOM 836 N N . ILE A 1 102 ? 10.773 -5.265 -12.534 1.00 83.62 102 ILE A N 1
ATOM 837 C CA . ILE A 1 102 ? 9.456 -4.794 -12.057 1.00 83.62 102 ILE A CA 1
ATOM 838 C C . ILE A 1 102 ? 8.719 -5.908 -11.305 1.00 83.62 102 ILE A C 1
ATOM 840 O O . ILE A 1 102 ? 8.152 -5.663 -10.242 1.00 83.62 102 ILE A O 1
ATOM 844 N N . ARG A 1 103 ? 8.713 -7.137 -11.842 1.00 87.00 103 ARG A N 1
ATOM 845 C CA . ARG A 1 103 ? 8.085 -8.289 -11.175 1.00 87.00 103 ARG A CA 1
ATOM 846 C C . ARG A 1 103 ? 8.717 -8.547 -9.811 1.00 87.00 103 ARG A C 1
ATOM 848 O O . ARG A 1 103 ? 7.986 -8.718 -8.842 1.00 87.00 103 ARG A O 1
ATOM 855 N N . GLU A 1 104 ? 10.043 -8.538 -9.739 1.00 90.06 104 GLU A N 1
ATOM 856 C CA . GLU A 1 104 ? 10.787 -8.754 -8.499 1.00 90.06 104 GLU A CA 1
ATOM 857 C C . GLU A 1 104 ? 10.530 -7.646 -7.473 1.00 90.06 104 GLU A C 1
ATOM 859 O O . GLU A 1 104 ? 10.210 -7.927 -6.319 1.00 90.06 104 GLU A O 1
ATOM 864 N N . ARG A 1 105 ? 10.588 -6.384 -7.908 1.00 86.38 105 ARG A N 1
ATOM 865 C CA . ARG A 1 105 ? 10.272 -5.211 -7.085 1.00 86.38 105 ARG A CA 1
ATOM 866 C C . ARG A 1 105 ? 8.858 -5.301 -6.515 1.00 86.38 105 ARG A C 1
ATOM 868 O O . ARG A 1 105 ? 8.669 -5.174 -5.309 1.00 86.38 105 ARG A O 1
ATOM 875 N N . ASN A 1 106 ? 7.874 -5.609 -7.360 1.00 85.19 106 ASN A N 1
ATOM 876 C CA . ASN A 1 106 ? 6.482 -5.772 -6.942 1.00 85.19 106 ASN A CA 1
ATOM 877 C C . ASN A 1 106 ? 6.292 -6.964 -5.999 1.00 85.19 106 ASN A C 1
ATOM 879 O O . ASN A 1 106 ? 5.474 -6.892 -5.084 1.00 85.19 106 ASN A O 1
ATOM 883 N N . ARG A 1 107 ? 7.028 -8.061 -6.209 1.00 90.12 107 ARG A N 1
ATOM 884 C CA . ARG A 1 107 ? 7.017 -9.217 -5.308 1.00 90.12 107 ARG A CA 1
ATOM 885 C C . ARG A 1 107 ? 7.482 -8.810 -3.913 1.00 90.12 107 ARG A C 1
ATOM 887 O O . ARG A 1 107 ? 6.739 -9.023 -2.960 1.00 90.12 107 ARG A O 1
ATOM 894 N N . LYS A 1 108 ? 8.645 -8.161 -3.814 1.00 89.00 108 LYS A N 1
ATOM 895 C CA . LYS A 1 108 ? 9.201 -7.678 -2.542 1.00 89.00 108 LYS A CA 1
ATOM 896 C C . LYS A 1 108 ? 8.287 -6.665 -1.855 1.00 89.00 108 LYS A C 1
ATOM 898 O O . LYS A 1 108 ? 8.041 -6.784 -0.662 1.00 89.00 108 LYS A O 1
ATOM 903 N N . ALA A 1 109 ? 7.724 -5.718 -2.607 1.00 85.50 109 ALA A N 1
ATOM 904 C CA . ALA A 1 109 ? 6.783 -4.739 -2.064 1.00 85.50 109 ALA A CA 1
ATOM 905 C C . ALA A 1 109 ? 5.526 -5.408 -1.479 1.00 85.50 109 ALA A C 1
ATOM 907 O O . ALA A 1 109 ? 5.089 -5.061 -0.386 1.00 85.50 109 ALA A O 1
ATOM 908 N N . ARG A 1 110 ? 4.968 -6.416 -2.168 1.00 88.69 110 ARG A N 1
ATOM 909 C CA . ARG A 1 110 ? 3.819 -7.189 -1.666 1.00 88.69 110 ARG A CA 1
ATOM 910 C C . ARG A 1 110 ? 4.161 -8.008 -0.426 1.00 88.69 110 ARG A C 1
ATOM 912 O O . ARG A 1 110 ? 3.327 -8.118 0.465 1.00 88.69 110 ARG A O 1
ATOM 919 N N . GLU A 1 111 ? 5.344 -8.608 -0.381 1.00 92.88 111 GLU A N 1
ATOM 920 C CA . GLU A 1 111 ? 5.821 -9.360 0.783 1.00 92.88 111 GLU A CA 1
ATOM 921 C C . GLU A 1 111 ? 6.004 -8.448 2.001 1.00 92.88 111 GLU A C 1
ATOM 923 O O . GLU A 1 111 ? 5.522 -8.764 3.088 1.00 92.88 111 GLU A O 1
ATOM 928 N N . HIS A 1 112 ? 6.611 -7.277 1.800 1.00 90.38 112 HIS A N 1
ATOM 929 C CA . HIS A 1 112 ? 6.772 -6.267 2.839 1.00 90.38 112 HIS A CA 1
ATOM 930 C C . HIS A 1 112 ? 5.420 -5.756 3.359 1.00 90.38 112 HIS A C 1
ATOM 932 O O . HIS A 1 112 ? 5.194 -5.750 4.566 1.00 90.38 112 HIS A O 1
ATOM 938 N N . GLU A 1 113 ? 4.485 -5.415 2.468 1.00 91.19 113 GLU A N 1
ATOM 939 C CA . GLU A 1 113 ? 3.146 -4.965 2.869 1.00 91.19 113 GLU A CA 1
ATOM 940 C C . GLU A 1 113 ? 2.378 -6.062 3.621 1.00 91.19 113 GLU A C 1
ATOM 942 O O . GLU A 1 113 ? 1.744 -5.782 4.635 1.00 91.19 113 GLU A O 1
ATOM 947 N N . ARG A 1 114 ? 2.479 -7.331 3.196 1.00 93.88 114 ARG A N 1
ATOM 948 C CA . ARG A 1 114 ? 1.900 -8.457 3.951 1.00 93.88 114 ARG A CA 1
ATOM 949 C C . ARG A 1 114 ? 2.478 -8.546 5.358 1.00 93.88 114 ARG A C 1
ATOM 951 O O . ARG A 1 114 ? 1.721 -8.717 6.306 1.00 93.88 114 ARG A O 1
ATOM 958 N N . ARG A 1 115 ? 3.796 -8.399 5.506 1.00 94.56 115 ARG A N 1
ATOM 959 C CA . ARG A 1 115 ? 4.451 -8.419 6.818 1.00 94.56 115 ARG A CA 1
ATOM 960 C C . ARG A 1 115 ? 3.954 -7.286 7.716 1.00 94.56 115 ARG A C 1
ATOM 962 O O . ARG A 1 115 ? 3.663 -7.536 8.879 1.00 94.56 115 ARG A O 1
ATOM 969 N N . LEU A 1 116 ? 3.817 -6.070 7.185 1.00 93.81 116 LEU A N 1
ATOM 970 C CA . LEU A 1 116 ? 3.258 -4.944 7.941 1.00 93.81 116 LEU A CA 1
ATOM 971 C C . LEU A 1 116 ? 1.803 -5.196 8.357 1.00 93.81 116 LEU A C 1
ATOM 973 O O . LEU A 1 116 ? 1.434 -4.880 9.483 1.00 93.81 116 LEU A O 1
ATOM 977 N N . GLN A 1 117 ? 0.991 -5.805 7.489 1.00 91.81 117 GLN A N 1
ATOM 978 C CA . GLN A 1 117 ? -0.391 -6.163 7.818 1.00 91.81 117 GLN A CA 1
ATOM 979 C C . GLN A 1 117 ? -0.483 -7.224 8.919 1.00 91.81 117 GLN A C 1
ATOM 981 O O . GLN A 1 117 ? -1.365 -7.123 9.770 1.00 91.81 117 GLN A O 1
ATOM 986 N N . GLU A 1 118 ? 0.400 -8.227 8.930 1.00 95.00 118 GLU A N 1
ATOM 987 C CA . GLU A 1 118 ? 0.451 -9.204 10.026 1.00 95.00 118 GLU A CA 1
ATOM 988 C C . GLU A 1 118 ? 0.893 -8.551 11.340 1.00 95.00 118 GLU A C 1
ATOM 990 O O . GLU A 1 118 ? 0.214 -8.722 12.348 1.00 95.00 118 GLU A O 1
ATOM 995 N N . LEU A 1 119 ? 1.925 -7.699 11.320 1.00 95.19 119 LEU A N 1
ATOM 996 C CA . LEU A 1 119 ? 2.334 -6.938 12.507 1.00 95.19 119 LEU A CA 1
ATOM 997 C C . LEU A 1 119 ? 1.207 -6.035 13.027 1.00 95.19 119 LEU A C 1
ATOM 999 O O . LEU A 1 119 ? 1.010 -5.913 14.231 1.00 95.19 119 LEU A O 1
ATOM 1003 N N . GLU A 1 120 ? 0.430 -5.418 12.136 1.00 92.69 120 GLU A N 1
ATOM 1004 C CA . GLU A 1 120 ? -0.717 -4.601 12.531 1.00 92.69 120 GLU A CA 1
ATOM 1005 C C . GLU A 1 120 ? -1.835 -5.438 13.168 1.00 92.69 120 GLU A C 1
ATOM 1007 O O . GLU A 1 120 ? -2.458 -5.001 14.140 1.00 92.69 120 GLU A O 1
ATOM 1012 N N . LYS A 1 121 ? -2.085 -6.648 12.650 1.00 93.69 121 LYS A N 1
ATOM 1013 C CA . LYS A 1 121 ? -3.037 -7.603 13.237 1.00 93.69 121 LYS A CA 1
ATOM 1014 C C . LYS A 1 121 ? -2.580 -8.086 14.611 1.00 93.69 121 LYS A C 1
ATOM 1016 O O . LYS A 1 121 ? -3.410 -8.185 15.510 1.00 93.69 121 LYS A O 1
ATOM 1021 N N . GLU A 1 122 ? -1.298 -8.391 14.772 1.00 94.75 122 GLU A N 1
ATOM 1022 C CA . GLU A 1 122 ? -0.716 -8.786 16.056 1.00 94.75 122 GLU A CA 1
ATOM 1023 C C . GLU A 1 122 ? -0.816 -7.637 17.057 1.00 94.75 122 GLU A C 1
ATOM 1025 O O . GLU A 1 122 ? -1.360 -7.819 18.147 1.00 94.75 122 GLU A O 1
ATOM 1030 N N . LYS A 1 123 ? -0.416 -6.425 16.648 1.00 95.19 123 LYS A N 1
ATOM 1031 C CA . LYS A 1 123 ? -0.413 -5.258 17.529 1.00 95.19 123 LYS A CA 1
ATOM 1032 C C . LYS A 1 123 ? -1.810 -4.885 18.010 1.00 95.19 123 LYS A C 1
ATOM 1034 O O . LYS A 1 123 ? -1.988 -4.590 19.185 1.00 95.19 123 LYS A O 1
ATOM 1039 N N . ILE A 1 124 ? -2.826 -4.920 17.143 1.00 92.88 124 ILE A N 1
ATOM 1040 C CA . ILE A 1 124 ? -4.191 -4.596 17.582 1.00 92.88 124 ILE A CA 1
ATOM 1041 C C . ILE A 1 124 ? -4.740 -5.635 18.568 1.00 92.88 124 ILE A C 1
ATOM 1043 O O . ILE A 1 124 ? -5.478 -5.273 19.478 1.00 92.88 124 ILE A O 1
ATOM 1047 N N . VAL A 1 125 ? -4.388 -6.916 18.416 1.00 94.06 125 VAL A N 1
ATOM 1048 C CA . VAL A 1 125 ? -4.804 -7.974 19.352 1.00 94.06 125 VAL A CA 1
ATOM 1049 C C . VAL A 1 125 ? -4.084 -7.829 20.688 1.00 94.06 125 VAL A C 1
ATOM 1051 O O . VAL A 1 125 ? -4.731 -7.936 21.727 1.00 94.06 125 VAL A O 1
ATOM 1054 N N . GLU A 1 126 ? -2.780 -7.550 20.658 1.00 94.75 126 GLU A N 1
ATOM 1055 C CA . GLU A 1 126 ? -1.961 -7.259 21.838 1.00 94.75 126 GLU A CA 1
ATOM 1056 C C . GLU A 1 126 ? -2.555 -6.094 22.638 1.00 94.75 126 GLU A C 1
ATOM 1058 O O . GLU A 1 126 ? -2.875 -6.257 23.813 1.00 94.75 126 GLU A O 1
ATOM 1063 N N . LEU A 1 127 ? -2.788 -4.955 21.977 1.00 92.62 127 LEU A N 1
ATOM 1064 C CA . LEU A 1 127 ? -3.333 -3.750 22.605 1.00 92.62 127 LEU A CA 1
ATOM 1065 C C . LEU A 1 127 ? -4.741 -3.965 23.158 1.00 92.62 127 LEU A C 1
ATOM 1067 O O . LEU A 1 127 ? -5.053 -3.526 24.261 1.00 92.62 127 LEU A O 1
ATOM 1071 N N . MET A 1 128 ? -5.605 -4.644 22.398 1.00 91.94 128 MET A N 1
ATOM 1072 C CA . MET A 1 128 ? -6.979 -4.895 22.833 1.00 91.94 128 MET A CA 1
ATOM 1073 C C . MET A 1 128 ? -7.061 -5.958 23.936 1.00 91.94 128 MET A C 1
ATOM 1075 O O . MET A 1 128 ? -8.024 -5.974 24.702 1.00 91.94 128 MET A O 1
ATOM 1079 N N . GLY A 1 129 ? -6.083 -6.864 24.021 1.00 91.31 129 GLY A N 1
ATOM 1080 C CA . GLY A 1 129 ? -6.038 -7.936 25.017 1.00 91.31 129 GLY A CA 1
ATOM 1081 C C . GLY A 1 129 ? -7.174 -8.960 24.891 1.00 91.31 129 GLY A C 1
ATOM 1082 O O . GLY A 1 129 ? -7.495 -9.652 25.867 1.00 91.31 129 GLY A O 1
ATOM 1083 N N . PHE A 1 130 ? -7.839 -9.030 23.729 1.00 88.50 130 PHE A N 1
ATOM 1084 C CA . PHE A 1 130 ? -8.881 -10.016 23.445 1.00 88.50 130 PHE A CA 1
ATOM 1085 C C . PHE A 1 130 ? -9.151 -10.223 21.950 1.00 88.50 130 PHE A C 1
ATOM 1087 O O . PHE A 1 130 ? -9.031 -9.317 21.128 1.00 88.50 130 PHE A O 1
ATOM 1094 N N . GLY A 1 131 ? -9.672 -11.416 21.647 1.00 87.38 131 GLY A N 1
ATOM 1095 C CA . GLY A 1 131 ? -10.289 -11.749 20.367 1.00 87.38 131 GLY A CA 1
ATOM 1096 C C . GLY A 1 131 ? -9.311 -11.852 19.188 1.00 87.38 131 GLY A C 1
ATOM 1097 O O . GLY A 1 131 ? -8.143 -11.500 19.291 1.00 87.38 131 GLY A O 1
ATOM 1098 N N . PRO A 1 132 ? -9.776 -12.367 18.038 1.00 91.81 132 PRO A N 1
ATOM 1099 C CA . PRO A 1 132 ? -8.998 -12.334 16.801 1.00 91.81 132 PRO A CA 1
ATOM 1100 C C . PRO A 1 132 ? -8.919 -10.903 16.227 1.00 91.81 132 PRO A C 1
ATOM 1102 O O . PRO A 1 132 ? -9.772 -10.073 16.560 1.00 91.81 132 PRO A O 1
ATOM 1105 N N . PRO A 1 133 ? -7.991 -10.612 15.290 1.00 91.50 133 PRO A N 1
ATOM 1106 C CA . PRO A 1 133 ? -7.707 -9.248 14.821 1.00 91.50 133 PRO A CA 1
ATOM 1107 C C . PRO A 1 133 ? -8.922 -8.455 14.337 1.00 91.50 133 PRO A C 1
ATOM 1109 O O . PRO A 1 133 ? -9.052 -7.268 14.627 1.00 91.50 133 PRO A O 1
ATOM 1112 N N . LEU A 1 134 ? -9.854 -9.108 13.633 1.00 90.12 134 LEU A N 1
ATOM 1113 C CA . LEU A 1 134 ? -11.092 -8.464 13.189 1.00 90.12 134 LEU A CA 1
ATOM 1114 C C . LEU A 1 134 ? -11.943 -7.993 14.377 1.00 90.12 134 LEU A C 1
ATOM 1116 O O . LEU A 1 134 ? -12.455 -6.879 14.352 1.00 90.12 134 LEU A O 1
ATOM 1120 N N . ILE A 1 135 ? -12.082 -8.825 15.410 1.00 92.12 135 ILE A N 1
ATOM 1121 C CA . ILE A 1 135 ? -12.881 -8.529 16.606 1.00 92.12 135 ILE A CA 1
ATOM 1122 C C . ILE A 1 135 ? -12.193 -7.449 17.443 1.00 92.12 135 ILE A C 1
ATOM 1124 O O . ILE A 1 135 ? -12.854 -6.491 17.827 1.00 92.12 135 ILE A O 1
ATOM 1128 N N . ALA A 1 136 ? -10.875 -7.544 17.641 1.00 92.25 136 ALA A N 1
ATOM 1129 C CA . ALA A 1 136 ? -10.072 -6.531 18.328 1.00 92.25 136 ALA A CA 1
ATOM 1130 C C . ALA A 1 136 ? -10.200 -5.153 17.652 1.00 92.25 136 ALA A C 1
ATOM 1132 O O . ALA A 1 136 ? -10.608 -4.175 18.278 1.00 92.25 136 ALA A O 1
ATOM 1133 N N . ARG A 1 137 ? -9.970 -5.086 16.332 1.00 90.88 137 ARG A N 1
ATOM 1134 C CA . ARG A 1 137 ? -10.087 -3.847 15.544 1.00 90.88 137 ARG A CA 1
ATOM 1135 C C . ARG A 1 137 ? -11.495 -3.257 15.594 1.00 90.88 137 ARG A C 1
ATOM 1137 O O . ARG A 1 137 ? -11.656 -2.041 15.673 1.00 90.88 137 ARG A O 1
ATOM 1144 N N . ARG A 1 138 ? -12.527 -4.100 15.523 1.00 90.81 138 ARG A N 1
ATOM 1145 C CA . ARG A 1 138 ? -13.925 -3.654 15.629 1.00 90.81 138 ARG A CA 1
ATOM 1146 C C . ARG A 1 138 ? -14.249 -3.187 17.047 1.00 90.81 138 ARG A C 1
ATOM 1148 O O . ARG A 1 138 ? -14.944 -2.189 17.184 1.00 90.81 138 ARG A O 1
ATOM 1155 N N . GLY A 1 139 ? -13.684 -3.829 18.067 1.00 91.81 139 GLY A N 1
ATOM 1156 C CA . GLY A 1 139 ? -13.762 -3.393 19.457 1.00 91.81 139 GLY A CA 1
ATOM 1157 C C . GLY A 1 139 ? -13.196 -1.990 19.654 1.00 91.81 139 GLY A C 1
ATOM 1158 O O . GLY A 1 139 ? -13.897 -1.134 20.186 1.00 91.81 139 GLY A O 1
ATOM 1159 N N . LEU A 1 140 ? -11.994 -1.717 19.131 1.00 91.06 140 LEU A N 1
ATOM 1160 C CA . LEU A 1 140 ? -11.401 -0.376 19.180 1.00 91.06 140 LEU A CA 1
ATOM 1161 C C . LEU A 1 140 ? -12.302 0.669 18.506 1.00 91.06 140 LEU A C 1
ATOM 1163 O O . LEU A 1 140 ? -12.567 1.716 19.085 1.00 91.06 140 LEU A O 1
ATOM 1167 N N . LYS A 1 141 ? -12.860 0.357 17.327 1.00 88.75 141 LYS A N 1
ATOM 1168 C CA . LYS A 1 141 ? -13.810 1.249 16.636 1.00 88.75 141 LYS A CA 1
ATOM 1169 C C . LYS A 1 141 ? -15.094 1.502 17.429 1.00 88.75 141 LYS A C 1
ATOM 1171 O O . LYS A 1 141 ? -15.645 2.592 17.338 1.00 88.75 141 LYS A O 1
ATOM 1176 N N . VAL A 1 142 ? -15.602 0.511 18.165 1.00 88.56 142 VAL A N 1
ATOM 1177 C CA . VAL A 1 142 ? -16.771 0.697 19.043 1.00 88.56 142 VAL A CA 1
ATOM 1178 C C . VAL A 1 142 ? -16.428 1.638 20.193 1.00 88.56 142 VAL A C 1
ATOM 1180 O O . VAL A 1 142 ? -17.226 2.519 20.498 1.00 88.56 142 VAL A O 1
ATOM 1183 N N . LEU A 1 143 ? -15.253 1.487 20.809 1.00 89.44 143 LEU A N 1
ATOM 1184 C CA . LEU A 1 143 ? -14.803 2.380 21.877 1.00 89.44 143 LEU A CA 1
ATOM 1185 C C . LEU A 1 143 ? -14.608 3.813 21.371 1.00 89.44 143 LEU A C 1
ATOM 1187 O O . LEU A 1 143 ? -15.090 4.743 22.012 1.00 89.44 143 LEU A O 1
ATOM 1191 N N . ASP A 1 144 ? -13.987 3.981 20.203 1.00 86.62 144 ASP A N 1
ATOM 1192 C CA . ASP A 1 144 ? -13.818 5.283 19.552 1.00 86.62 144 ASP A CA 1
ATOM 1193 C C . ASP A 1 144 ? -15.170 5.935 19.249 1.00 86.62 144 ASP A C 1
ATOM 1195 O O . ASP A 1 144 ? -15.433 7.081 19.620 1.00 86.62 144 ASP A O 1
ATOM 1199 N N . PHE A 1 145 ? -16.088 5.162 18.667 1.00 83.31 145 PHE A N 1
ATOM 1200 C CA . PHE A 1 145 ? -17.448 5.603 18.399 1.00 83.31 145 PHE A CA 1
ATOM 1201 C C . PHE A 1 145 ? -18.169 6.031 19.689 1.00 83.31 145 PHE A C 1
ATOM 1203 O O . PHE A 1 145 ? -18.703 7.134 19.775 1.00 83.31 145 PHE A O 1
ATOM 1210 N N . LEU A 1 146 ? -18.158 5.202 20.734 1.00 81.38 146 LEU A N 1
ATOM 1211 C CA . LEU A 1 146 ? -18.801 5.537 22.006 1.00 81.38 146 LEU A CA 1
ATOM 1212 C C . LEU A 1 146 ? -18.082 6.669 22.753 1.00 81.38 146 LEU A C 1
ATOM 1214 O O . LEU A 1 146 ? -18.715 7.368 23.534 1.00 81.38 146 LEU A O 1
ATOM 1218 N N . ARG A 1 147 ? -16.793 6.922 22.522 1.00 80.56 147 ARG A N 1
ATOM 1219 C CA . ARG A 1 147 ? -16.116 8.109 23.066 1.00 80.56 147 ARG A CA 1
ATOM 1220 C C . ARG A 1 147 ? -16.664 9.387 22.437 1.00 80.56 147 ARG A C 1
ATOM 1222 O O . ARG A 1 147 ? -16.896 10.357 23.156 1.00 80.56 147 ARG A O 1
ATOM 1229 N N . HIS A 1 148 ? -16.899 9.367 21.127 1.00 76.69 148 HIS A N 1
ATOM 1230 C CA . HIS A 1 148 ? -17.412 10.509 20.371 1.00 76.69 148 HIS A CA 1
ATOM 1231 C C . HIS A 1 148 ? -18.926 10.721 20.538 1.00 76.69 148 HIS A C 1
ATOM 1233 O O . HIS A 1 148 ? -19.390 11.859 20.486 1.00 76.69 148 HIS A O 1
ATOM 1239 N N . PHE A 1 149 ? -19.697 9.653 20.778 1.00 68.56 149 PHE A N 1
ATOM 1240 C CA . PHE A 1 149 ? -21.167 9.704 20.830 1.00 68.56 149 PHE A CA 1
ATOM 1241 C C . PHE A 1 149 ? -21.795 9.258 22.166 1.00 68.56 149 PHE A C 1
ATOM 1243 O O . PHE A 1 149 ? -23.018 9.286 22.296 1.00 68.56 149 PHE A O 1
ATOM 1250 N N . GLY A 1 150 ? -21.006 8.829 23.156 1.00 57.16 150 GLY A N 1
ATOM 1251 C CA . GLY A 1 150 ? -21.496 8.100 24.334 1.00 57.16 150 GLY A CA 1
ATOM 1252 C C . GLY A 1 150 ? -22.054 8.929 25.494 1.00 57.16 150 GLY A C 1
ATOM 1253 O O . GLY A 1 150 ? -22.920 8.404 26.189 1.00 57.16 150 GLY A O 1
ATOM 1254 N N . PRO A 1 151 ? -21.615 10.178 25.760 1.00 51.81 151 PRO A N 1
ATOM 1255 C CA . PRO A 1 151 ? -22.451 11.041 26.604 1.00 51.81 151 PRO A CA 1
ATOM 1256 C C . PRO A 1 151 ? -22.468 12.542 26.235 1.00 51.81 151 PRO A C 1
ATOM 1258 O O . PRO A 1 151 ? -21.436 13.186 26.076 1.00 51.81 151 PRO A O 1
ATOM 1261 N N . THR A 1 152 ? -23.677 13.122 26.277 1.00 45.34 152 THR A N 1
ATOM 1262 C CA . THR A 1 152 ? -24.002 14.551 26.514 1.00 45.34 152 THR A CA 1
ATOM 1263 C C . THR A 1 152 ? -23.827 15.584 25.387 1.00 45.34 152 THR A C 1
ATOM 1265 O O . THR A 1 152 ? -23.181 16.610 25.552 1.00 45.34 152 THR A O 1
ATOM 1268 N N . ALA A 1 153 ? -24.606 15.447 24.314 1.00 35.19 153 ALA A N 1
ATOM 1269 C CA . ALA A 1 153 ? -25.410 16.595 23.880 1.00 35.19 153 ALA A CA 1
ATOM 1270 C C . ALA A 1 153 ? -26.828 16.368 24.422 1.00 35.19 153 ALA A C 1
ATOM 1272 O O . ALA A 1 153 ? -27.374 15.276 24.242 1.00 35.19 153 ALA A O 1
ATOM 1273 N N . ARG A 1 154 ? -27.407 17.347 25.136 1.00 34.19 154 ARG A N 1
ATOM 1274 C CA . ARG A 1 154 ? -28.791 17.283 25.647 1.00 34.19 154 ARG A CA 1
ATOM 1275 C C . ARG A 1 154 ? -29.719 16.677 24.581 1.00 34.19 154 ARG A C 1
ATOM 1277 O O . ARG A 1 154 ? -29.826 17.219 23.486 1.00 34.19 154 ARG A O 1
ATOM 1284 N N . GLY A 1 155 ? -30.375 15.563 24.909 1.00 39.66 155 GLY A N 1
ATOM 1285 C CA . GLY A 1 155 ? -31.457 14.996 24.099 1.00 39.66 155 GLY A CA 1
ATOM 1286 C C . GLY A 1 155 ? -31.084 13.968 23.025 1.00 39.66 155 GLY A C 1
ATOM 1287 O O . GLY A 1 155 ? -31.986 13.558 22.298 1.00 39.66 155 GLY A O 1
ATOM 1288 N N . ARG A 1 156 ? -29.830 13.501 22.905 1.00 41.88 156 ARG A N 1
ATOM 1289 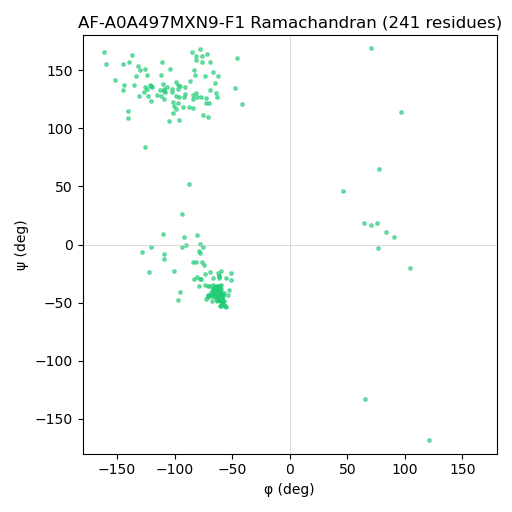C CA . ARG A 1 156 ? -29.529 12.361 22.012 1.00 41.88 156 ARG A CA 1
ATOM 1290 C C . ARG A 1 156 ? -29.439 11.046 22.787 1.00 41.88 156 ARG A C 1
ATOM 1292 O O . ARG A 1 156 ? -28.593 10.918 23.670 1.00 41.88 156 ARG A O 1
ATOM 1299 N N . PRO A 1 157 ? -30.339 10.090 22.510 1.00 41.84 157 PRO A N 1
ATOM 1300 C CA . PRO A 1 157 ? -30.494 8.903 23.329 1.00 41.84 157 PRO A CA 1
ATOM 1301 C C . PRO A 1 157 ? -29.418 7.886 22.903 1.00 41.84 157 PRO A C 1
ATOM 1303 O O . PRO A 1 157 ? -29.085 7.829 21.725 1.00 41.84 157 PRO A O 1
ATOM 1306 N N . GLY A 1 158 ? -28.885 7.084 23.833 1.00 47.75 158 GLY A N 1
ATOM 1307 C CA . GLY A 1 158 ? -27.775 6.147 23.583 1.00 47.75 158 GLY A CA 1
ATOM 1308 C C . GLY A 1 158 ? -27.902 5.296 22.308 1.00 47.75 158 GLY A C 1
ATOM 1309 O O . GLY A 1 158 ? -28.974 5.122 21.727 1.00 47.75 158 GLY A O 1
ATOM 1310 N N . VAL A 1 159 ? -26.796 4.757 21.827 1.00 54.31 159 VAL A N 1
ATOM 1311 C CA . VAL A 1 159 ? -26.761 4.216 20.473 1.00 54.31 159 VAL A CA 1
ATOM 1312 C C . VAL A 1 159 ? -26.998 2.706 20.484 1.00 54.31 159 VAL A C 1
ATOM 1314 O O . VAL A 1 159 ? -26.110 1.941 20.851 1.00 54.31 159 VAL A O 1
ATOM 1317 N N . ARG A 1 160 ? -28.180 2.262 20.037 1.00 53.94 160 ARG A N 1
ATOM 1318 C CA . ARG A 1 160 ? -28.400 0.854 19.653 1.00 53.94 160 ARG A CA 1
ATOM 1319 C C . ARG A 1 160 ? -28.265 0.670 18.141 1.00 53.94 160 ARG A C 1
ATOM 1321 O O . ARG A 1 160 ? -27.539 -0.214 17.722 1.00 53.94 160 ARG A O 1
ATOM 1328 N N . GLY A 1 161 ? -28.901 1.517 17.326 1.00 51.75 161 GLY A N 1
ATOM 1329 C CA . GLY A 1 161 ? -28.850 1.426 15.856 1.00 51.75 161 GLY A CA 1
ATOM 1330 C C . GLY A 1 161 ? -27.565 1.977 15.223 1.00 51.75 161 GLY A C 1
ATOM 1331 O O . GLY A 1 161 ? -27.051 1.399 14.268 1.00 51.75 161 GLY A O 1
ATOM 1332 N N . ASP A 1 162 ? -26.991 3.049 15.779 1.00 57.56 162 ASP A N 1
ATOM 1333 C CA . ASP A 1 162 ? -25.877 3.764 15.129 1.00 57.56 162 ASP A CA 1
ATOM 1334 C C . ASP A 1 162 ? -24.522 3.028 15.184 1.00 57.56 162 ASP A C 1
ATOM 1336 O O . ASP A 1 162 ? -23.648 3.280 14.356 1.00 57.56 162 ASP A O 1
ATOM 1340 N N . ILE A 1 163 ? -24.371 2.040 16.078 1.00 65.88 163 ILE A N 1
ATOM 1341 C CA . ILE A 1 163 ? -23.216 1.122 16.105 1.00 65.88 163 ILE A CA 1
ATOM 1342 C C . ILE A 1 163 ? -23.211 0.215 14.859 1.00 65.88 163 ILE A C 1
ATOM 1344 O O . ILE A 1 163 ? -22.144 -0.205 14.395 1.00 65.88 163 ILE A O 1
ATOM 1348 N N . TYR A 1 164 ? -24.392 -0.068 14.303 1.00 61.97 164 TYR A N 1
ATOM 1349 C CA . TYR A 1 164 ? -24.568 -0.966 13.167 1.00 61.97 164 TYR A CA 1
ATOM 1350 C C . TYR A 1 164 ? -24.624 -0.222 11.832 1.00 61.97 164 TYR A C 1
ATOM 1352 O O . TYR A 1 164 ? -23.987 -0.682 10.895 1.00 61.97 164 TYR A O 1
ATOM 1360 N N . ASP A 1 165 ? -25.298 0.930 11.731 1.00 58.62 165 ASP A N 1
ATOM 1361 C CA . ASP A 1 165 ? -25.630 1.498 10.410 1.00 58.62 165 ASP A CA 1
ATOM 1362 C C . ASP A 1 165 ? -25.244 2.961 10.159 1.00 58.62 165 ASP A C 1
ATOM 1364 O O . ASP A 1 165 ? -25.321 3.419 9.012 1.00 58.62 165 ASP A O 1
ATOM 1368 N N . THR A 1 166 ? -24.745 3.695 11.155 1.00 58.41 166 THR A N 1
ATOM 1369 C CA . THR A 1 166 ? -24.572 5.149 11.007 1.00 58.41 166 THR A CA 1
ATOM 1370 C C . THR A 1 166 ? -23.276 5.523 10.312 1.00 58.41 166 THR A C 1
ATOM 1372 O O . THR A 1 166 ? -22.190 5.088 10.684 1.00 58.41 166 THR A O 1
ATOM 1375 N N . HIS A 1 167 ? -23.389 6.355 9.278 1.00 56.72 167 HIS A N 1
ATOM 1376 C CA . HIS A 1 167 ? -22.247 7.074 8.732 1.00 56.72 167 HIS A CA 1
ATOM 1377 C C . HIS A 1 167 ? -21.997 8.305 9.603 1.00 56.72 167 HIS A C 1
ATOM 1379 O O . HIS A 1 167 ? -22.924 9.065 9.876 1.00 56.72 167 HIS A O 1
ATOM 1385 N N . TRP A 1 168 ? -20.761 8.514 10.028 1.00 54.44 168 TRP A N 1
ATOM 1386 C CA . TRP A 1 168 ? -20.355 9.681 10.800 1.00 54.44 168 TRP A CA 1
ATOM 1387 C C . TRP A 1 168 ? -19.026 10.219 10.289 1.00 54.44 168 TRP A C 1
ATOM 1389 O O . TRP A 1 168 ? -18.323 9.544 9.549 1.00 54.44 168 TRP A O 1
ATOM 1399 N N . ILE A 1 169 ? -18.685 11.451 10.647 1.00 51.41 169 ILE A N 1
ATOM 1400 C CA . ILE A 1 169 ? -17.395 12.042 10.294 1.00 51.41 169 ILE A CA 1
ATOM 1401 C C . ILE A 1 169 ? -16.548 12.041 11.561 1.00 51.41 169 ILE A C 1
ATOM 1403 O O . ILE A 1 169 ? -16.810 12.814 12.480 1.00 51.41 169 ILE A O 1
ATOM 1407 N N . ALA A 1 170 ? -15.569 11.142 11.610 1.00 53.97 170 ALA A N 1
ATOM 1408 C CA . ALA A 1 170 ? -14.504 11.183 12.598 1.00 53.97 170 ALA A CA 1
ATOM 1409 C C . ALA A 1 170 ? -13.499 12.279 12.210 1.00 53.97 170 ALA A C 1
ATOM 1411 O O . ALA A 1 170 ? -13.443 12.658 11.035 1.00 53.97 170 ALA A O 1
ATOM 1412 N N . PRO A 1 171 ? -12.639 12.748 13.131 1.00 43.53 171 PRO A N 1
ATOM 1413 C CA . PRO A 1 171 ? -11.497 13.599 12.775 1.00 43.53 171 PRO A CA 1
ATOM 1414 C C . PRO A 1 171 ? -10.629 13.007 11.647 1.00 43.53 171 PRO A C 1
ATOM 1416 O O . PRO A 1 171 ? -9.975 13.735 10.909 1.00 43.53 171 PRO A O 1
ATOM 1419 N N . THR A 1 172 ? -10.669 11.683 11.482 1.00 45.12 172 THR A N 1
ATOM 1420 C CA . THR A 1 172 ? -9.965 10.911 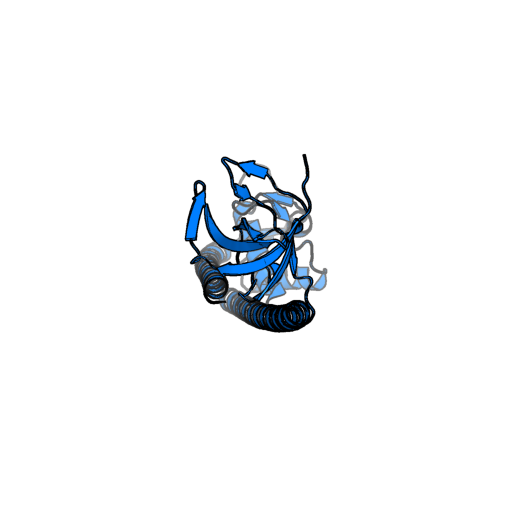10.453 1.00 45.12 172 THR A CA 1
ATOM 1421 C C . THR A 1 172 ? -10.754 10.713 9.146 1.00 45.12 172 THR A C 1
ATOM 1423 O O . THR A 1 172 ? -10.230 10.106 8.213 1.00 45.12 172 THR A O 1
ATOM 1426 N N . GLY A 1 173 ? -11.987 11.229 9.031 1.00 46.22 173 GLY A N 1
ATOM 1427 C CA . GLY A 1 173 ? -12.809 11.191 7.814 1.00 46.22 173 GLY A CA 1
ATOM 1428 C C . GLY A 1 173 ? -14.166 10.488 7.964 1.00 46.22 173 GLY A C 1
ATOM 1429 O O . GLY A 1 173 ? -14.638 10.203 9.065 1.00 46.22 173 GLY A O 1
ATOM 1430 N N . LEU A 1 174 ? -14.824 10.218 6.828 1.00 55.16 174 LEU A N 1
ATOM 1431 C CA . LEU A 1 174 ? -16.157 9.607 6.779 1.00 55.16 174 LEU A CA 1
ATOM 1432 C C . LEU A 1 174 ? -16.086 8.128 7.192 1.00 55.16 174 LEU A C 1
ATOM 1434 O O . LEU A 1 174 ? -15.561 7.276 6.477 1.00 55.16 174 LEU A O 1
ATOM 1438 N N . CYS A 1 175 ? -16.625 7.826 8.362 1.00 57.47 175 CYS A N 1
ATOM 1439 C CA . CYS A 1 175 ? -16.612 6.528 9.004 1.00 57.47 175 CYS A CA 1
ATOM 1440 C C . CYS A 1 175 ? -17.993 5.873 8.939 1.00 57.47 175 CYS A C 1
ATOM 1442 O O . CYS A 1 175 ? -19.022 6.492 9.189 1.00 57.47 175 CYS A O 1
ATOM 1444 N N . ARG A 1 176 ? -18.020 4.585 8.603 1.00 63.81 176 ARG A N 1
ATOM 1445 C CA . ARG A 1 176 ? -19.217 3.743 8.725 1.00 63.81 176 ARG A CA 1
ATOM 1446 C C . ARG A 1 176 ? -19.363 3.263 10.166 1.00 63.81 176 ARG A C 1
ATOM 1448 O O . ARG A 1 176 ? -18.362 3.191 10.884 1.00 63.81 176 ARG A O 1
ATOM 1455 N N . GLY A 1 177 ? -20.581 2.875 10.541 1.00 70.69 177 GLY A N 1
ATOM 1456 C CA . GLY A 1 177 ? -20.887 2.310 11.851 1.00 70.69 177 GLY A CA 1
ATOM 1457 C C . GLY A 1 177 ? -19.868 1.224 12.205 1.00 70.69 177 GLY A C 1
ATOM 1458 O O . GLY A 1 177 ? -19.508 0.414 11.337 1.00 70.69 177 GLY A O 1
ATOM 1459 N N . PRO A 1 178 ? -19.341 1.215 13.439 1.00 78.81 178 PRO A N 1
ATOM 1460 C CA . PRO A 1 178 ? -18.197 0.386 13.803 1.00 78.81 178 PRO A CA 1
ATOM 1461 C C . PRO A 1 178 ? -18.419 -1.103 13.509 1.00 78.81 178 PRO A C 1
ATOM 1463 O O . PRO A 1 178 ? -17.453 -1.788 13.165 1.00 78.81 178 PRO A O 1
ATOM 1466 N N . LEU A 1 179 ? -19.668 -1.585 13.544 1.00 83.75 179 LEU A N 1
ATOM 1467 C CA . LEU A 1 179 ? -20.049 -2.984 13.324 1.00 83.75 179 LEU A CA 1
ATOM 1468 C C . LEU A 1 179 ? -20.805 -3.252 12.005 1.00 83.75 179 LEU A C 1
ATOM 1470 O O . LEU A 1 179 ? -21.278 -4.371 11.794 1.00 83.75 179 LEU A O 1
ATOM 1474 N N . ARG A 1 180 ? -20.888 -2.271 11.095 1.00 79.19 180 ARG A N 1
ATOM 1475 C CA . ARG A 1 180 ? -21.676 -2.371 9.852 1.00 79.19 180 ARG A CA 1
ATOM 1476 C C . ARG A 1 180 ? -21.300 -3.564 8.981 1.00 79.19 180 ARG A C 1
ATOM 1478 O O . ARG A 1 180 ? -22.156 -4.372 8.643 1.00 79.19 180 ARG A O 1
ATOM 1485 N N . ASP A 1 181 ? -20.018 -3.707 8.659 1.00 79.56 181 ASP A N 1
ATOM 1486 C CA . ASP A 1 181 ? -19.553 -4.687 7.664 1.00 79.56 181 ASP A CA 1
ATOM 1487 C C . ASP A 1 181 ? -19.130 -6.041 8.271 1.00 79.56 181 ASP A C 1
ATOM 1489 O O . ASP A 1 181 ? -18.259 -6.719 7.725 1.00 79.56 181 ASP A O 1
ATOM 1493 N N . ILE A 1 182 ? -19.667 -6.427 9.432 1.00 81.56 182 ILE A N 1
ATOM 1494 C CA . ILE A 1 182 ? -19.418 -7.752 10.025 1.00 81.56 182 ILE A CA 1
ATOM 1495 C C . ILE A 1 182 ? -20.738 -8.468 10.316 1.00 81.56 182 ILE A C 1
ATOM 1497 O O . ILE A 1 182 ? -21.749 -7.818 10.558 1.00 81.56 182 ILE A O 1
ATOM 1501 N N . ASN A 1 183 ? -20.726 -9.802 10.272 1.00 82.31 183 ASN A N 1
ATOM 1502 C CA . ASN A 1 183 ? -21.920 -10.619 10.497 1.00 82.31 183 ASN A CA 1
ATOM 1503 C C . ASN A 1 183 ? -22.399 -10.578 11.958 1.00 82.31 183 ASN A C 1
ATOM 1505 O O . ASN A 1 183 ? -21.603 -10.330 12.867 1.00 82.31 183 ASN A O 1
ATOM 1509 N N . ASP A 1 184 ? -23.682 -10.870 12.181 1.00 78.62 184 ASP A N 1
ATOM 1510 C CA . ASP A 1 184 ? -24.318 -10.764 13.501 1.00 78.62 184 ASP A CA 1
ATOM 1511 C C . ASP A 1 184 ? -23.589 -11.539 14.616 1.00 78.62 184 ASP A C 1
ATOM 1513 O O . ASP A 1 184 ? -23.308 -10.928 15.649 1.00 78.62 184 ASP A O 1
ATOM 1517 N N . PRO A 1 185 ? -23.116 -12.790 14.414 1.00 85.62 185 PRO A N 1
ATOM 1518 C CA . PRO A 1 185 ? -22.346 -13.490 15.446 1.00 85.62 185 PRO A CA 1
ATOM 1519 C C . PRO A 1 185 ? -21.052 -12.765 15.846 1.00 85.62 185 PRO A C 1
ATOM 1521 O O . PRO A 1 185 ? -20.648 -12.777 17.010 1.00 85.62 185 PRO A O 1
ATOM 1524 N N . SER A 1 186 ? -20.381 -12.110 14.893 1.00 85.62 186 SER A N 1
ATOM 1525 C CA . SER A 1 186 ? -19.187 -11.309 15.183 1.00 85.62 186 SER A CA 1
ATOM 1526 C C . SER A 1 186 ? -19.538 -9.996 15.877 1.00 85.62 186 SER A C 1
ATOM 1528 O O . SER A 1 186 ? -18.779 -9.560 16.741 1.00 85.62 186 SER A O 1
ATOM 1530 N N . ARG A 1 187 ? -20.676 -9.375 15.536 1.00 86.88 187 ARG A N 1
ATOM 1531 C CA . ARG A 1 187 ? -21.177 -8.163 16.207 1.00 86.88 187 ARG A CA 1
ATOM 1532 C C . ARG A 1 187 ? -21.417 -8.424 17.688 1.00 86.88 187 ARG A C 1
ATOM 1534 O O . ARG A 1 187 ? -20.858 -7.725 18.532 1.00 86.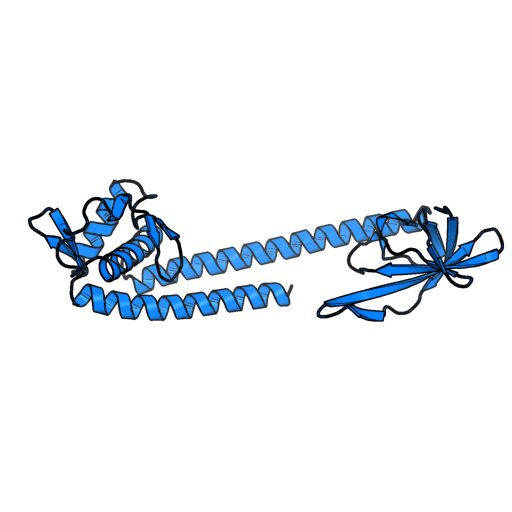88 187 ARG A O 1
ATOM 1541 N N . GLU A 1 188 ? -22.173 -9.475 17.989 1.00 86.50 188 GLU A N 1
ATOM 1542 C CA . GLU A 1 188 ? -22.454 -9.903 19.360 1.00 86.50 188 GLU A CA 1
ATOM 1543 C C . GLU A 1 188 ? -21.172 -10.253 20.109 1.00 86.50 188 GLU A C 1
ATOM 1545 O O . GLU A 1 188 ? -20.996 -9.854 21.258 1.00 86.50 188 GLU A O 1
ATOM 1550 N N . LYS A 1 189 ? -20.230 -10.937 19.449 1.00 90.88 189 LYS A N 1
ATOM 1551 C CA . LYS A 1 189 ? -18.938 -11.279 20.049 1.00 90.88 189 LYS A CA 1
ATOM 1552 C C . LYS A 1 189 ? -18.116 -10.042 20.421 1.00 90.88 189 LYS A C 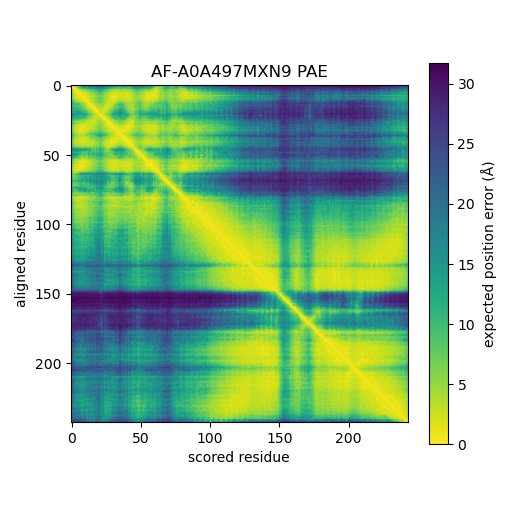1
ATOM 1554 O O . LYS A 1 189 ? -17.543 -10.032 21.505 1.00 90.88 189 LYS A O 1
ATOM 1559 N N . VAL A 1 190 ? -18.059 -9.013 19.568 1.00 91.94 190 VAL A N 1
ATOM 1560 C CA . VAL A 1 190 ? -17.361 -7.751 19.889 1.00 91.94 190 VAL A CA 1
ATOM 1561 C C . VAL A 1 190 ? -17.977 -7.104 21.127 1.00 91.94 190 VAL A C 1
ATOM 1563 O O . VAL A 1 190 ? -17.261 -6.800 22.078 1.00 91.94 190 VAL A O 1
ATOM 1566 N N . LEU A 1 191 ? -19.299 -6.916 21.123 1.00 90.75 191 LEU A N 1
ATOM 1567 C CA . LEU A 1 191 ? -20.004 -6.241 22.213 1.00 90.75 191 LEU A CA 1
ATOM 1568 C C . LEU A 1 191 ? -19.881 -7.018 23.522 1.00 90.75 191 LEU A C 1
ATOM 1570 O O . LEU A 1 191 ? -19.546 -6.431 24.545 1.00 90.75 191 LEU A O 1
ATOM 1574 N N . ARG A 1 192 ? -20.052 -8.343 23.475 1.00 92.31 192 ARG A N 1
ATOM 1575 C CA . ARG A 1 192 ? -19.884 -9.217 24.636 1.00 92.31 192 ARG A CA 1
ATOM 1576 C C . ARG A 1 192 ? -18.485 -9.096 25.234 1.00 92.31 192 ARG A C 1
ATOM 1578 O O . ARG A 1 192 ? -18.380 -8.880 26.433 1.00 92.31 192 ARG A O 1
ATOM 1585 N N . MET A 1 193 ? -17.426 -9.161 24.423 1.00 94.19 193 MET A N 1
ATOM 1586 C CA . MET A 1 193 ? -16.051 -9.052 24.932 1.00 94.19 193 MET A CA 1
ATOM 1587 C C . MET A 1 193 ? -15.767 -7.677 25.552 1.00 94.19 193 MET A C 1
ATOM 1589 O O . MET A 1 193 ? -15.130 -7.600 26.600 1.00 94.19 193 MET A O 1
ATOM 1593 N N . LEU A 1 194 ? -16.269 -6.592 24.955 1.00 93.50 194 LEU A N 1
ATOM 1594 C CA . LEU A 1 194 ? -16.142 -5.251 25.534 1.00 93.50 194 LEU A CA 1
ATOM 1595 C C . LEU A 1 194 ? -16.907 -5.112 26.860 1.00 93.50 194 LEU A C 1
ATOM 1597 O O . LEU A 1 194 ? -16.430 -4.432 27.769 1.00 93.50 194 LEU A O 1
ATOM 1601 N N . THR A 1 195 ? -18.074 -5.752 26.982 1.00 92.88 195 THR A N 1
ATOM 1602 C CA . THR A 1 195 ? -18.861 -5.781 28.223 1.00 92.88 195 THR A CA 1
ATOM 1603 C C . THR A 1 195 ? -18.204 -6.646 29.299 1.00 92.88 195 THR A C 1
ATOM 1605 O O . THR A 1 195 ? -18.079 -6.193 30.431 1.00 92.88 195 THR A O 1
ATOM 1608 N N . GLU A 1 196 ? -17.715 -7.842 28.960 1.00 93.69 196 GLU A N 1
ATOM 1609 C CA . GLU A 1 196 ? -16.993 -8.742 29.878 1.00 93.69 196 GLU A CA 1
ATOM 1610 C C . GLU A 1 196 ? -15.724 -8.089 30.446 1.00 93.69 196 GLU A C 1
ATOM 1612 O O . GLU A 1 196 ? -15.380 -8.292 31.607 1.00 93.69 196 GLU A O 1
ATOM 1617 N N . LYS A 1 197 ? -15.040 -7.265 29.643 1.00 92.75 197 LYS A N 1
ATOM 1618 C CA . LYS A 1 197 ? -13.876 -6.473 30.072 1.00 92.75 197 LYS A CA 1
ATOM 1619 C C . LYS A 1 197 ? -14.249 -5.206 30.851 1.00 92.75 197 LYS A C 1
ATOM 1621 O O . LYS A 1 197 ? -13.364 -4.501 31.325 1.00 92.75 197 LYS A O 1
ATOM 1626 N N . GLY A 1 198 ? -15.539 -4.893 30.965 1.00 93.38 198 GLY A N 1
ATOM 1627 C CA . GLY A 1 198 ? -16.034 -3.710 31.663 1.00 93.38 198 GLY A CA 1
ATOM 1628 C C . GLY A 1 198 ? -15.749 -2.389 30.949 1.00 93.38 198 GLY A C 1
ATOM 1629 O O . GLY A 1 198 ? -15.825 -1.344 31.587 1.00 93.38 198 GLY A O 1
ATOM 1630 N N . PHE A 1 199 ? -15.417 -2.401 29.653 1.00 93.50 199 PHE A N 1
ATOM 1631 C CA . PHE A 1 199 ? -15.142 -1.182 28.877 1.00 93.50 199 PHE A CA 1
ATOM 1632 C C . PHE A 1 199 ? -16.417 -0.483 28.400 1.00 93.50 199 PHE A C 1
ATOM 1634 O O . PHE A 1 199 ? -16.441 0.732 28.208 1.00 93.50 199 PHE A O 1
ATOM 1641 N N . ILE A 1 200 ? -17.487 -1.249 28.203 1.00 91.25 200 ILE A N 1
ATOM 1642 C CA . ILE A 1 200 ? -18.815 -0.723 27.887 1.00 91.25 200 ILE A CA 1
ATOM 1643 C C . ILE A 1 200 ? -19.844 -1.392 28.793 1.00 91.25 200 ILE A C 1
ATOM 1645 O O . ILE A 1 200 ? -19.656 -2.541 29.196 1.00 91.25 200 ILE A O 1
ATOM 1649 N N . ARG A 1 201 ? -20.965 -0.721 29.056 1.00 89.50 201 ARG A N 1
ATOM 1650 C CA . ARG A 1 201 ? -22.132 -1.345 29.699 1.00 89.50 201 ARG A CA 1
ATOM 1651 C C . ARG A 1 201 ? -23.385 -1.178 28.856 1.00 89.50 201 ARG A C 1
ATOM 1653 O O . ARG A 1 201 ? -23.554 -0.157 28.191 1.00 89.50 201 ARG A O 1
ATOM 1660 N N . LEU A 1 202 ? -24.247 -2.191 28.894 1.00 86.50 202 LEU A N 1
ATOM 1661 C CA . LEU A 1 202 ? -25.595 -2.118 28.343 1.00 86.50 202 LEU A CA 1
ATOM 1662 C C . LEU A 1 202 ? -26.514 -1.492 29.396 1.00 86.50 202 LEU A C 1
ATOM 1664 O O . LEU A 1 202 ? -26.561 -1.959 30.531 1.00 86.50 202 LEU A O 1
ATOM 1668 N N . ARG A 1 203 ? -27.208 -0.424 29.021 1.00 82.62 203 ARG A N 1
ATOM 1669 C CA . ARG A 1 203 ? -28.206 0.260 29.847 1.00 82.62 203 ARG A CA 1
ATOM 1670 C C . ARG A 1 203 ? -29.578 -0.407 29.725 1.00 82.62 203 ARG A C 1
ATOM 1672 O O . ARG A 1 203 ? -29.845 -1.114 28.753 1.00 82.62 203 ARG A O 1
ATOM 1679 N N . ASP A 1 204 ? -30.477 -0.062 30.643 1.00 79.19 204 ASP A N 1
ATOM 1680 C CA . ASP A 1 204 ? -31.866 -0.550 30.680 1.00 79.19 204 ASP A CA 1
ATOM 1681 C C . ASP A 1 204 ? -32.683 -0.171 29.432 1.00 79.19 204 ASP A C 1
ATOM 1683 O O . ASP A 1 204 ? -33.591 -0.891 29.027 1.00 79.19 204 ASP A O 1
ATOM 1687 N N . ASP A 1 205 ? -32.328 0.932 28.764 1.00 74.00 205 ASP A N 1
ATOM 1688 C CA . ASP A 1 205 ? -32.926 1.373 27.495 1.00 74.00 205 ASP A CA 1
ATOM 1689 C C . ASP A 1 205 ? -32.361 0.629 26.261 1.00 74.00 205 ASP A C 1
ATOM 1691 O O . ASP A 1 205 ? -32.648 0.984 25.112 1.00 74.00 205 ASP A O 1
ATOM 1695 N N . GLY A 1 206 ? -31.553 -0.413 26.489 1.00 72.44 206 GLY A N 1
ATOM 1696 C CA . GLY A 1 206 ? -30.970 -1.273 25.463 1.00 72.44 206 GLY A CA 1
ATOM 1697 C C . GLY A 1 206 ? -29.799 -0.644 24.710 1.00 72.44 206 GLY A C 1
ATOM 1698 O O . GLY A 1 206 ? -29.481 -1.091 23.604 1.00 72.44 206 GLY A O 1
ATOM 1699 N N . LYS A 1 207 ? -29.178 0.406 25.258 1.00 78.19 207 LYS A N 1
ATOM 1700 C CA . LYS A 1 207 ? -28.105 1.164 24.599 1.00 78.19 207 LYS A CA 1
ATOM 1701 C C . LYS A 1 207 ? -26.771 0.970 25.301 1.00 78.19 207 LYS A C 1
ATOM 1703 O O . LYS A 1 207 ? -26.715 0.835 26.520 1.00 78.19 207 LYS A O 1
ATOM 1708 N N . TYR A 1 208 ? -25.692 0.968 24.524 1.00 83.19 208 TYR A N 1
ATOM 1709 C CA . TYR A 1 208 ? -24.345 0.855 25.071 1.00 83.19 208 TYR A CA 1
ATOM 1710 C C . TYR A 1 208 ? -23.794 2.222 25.454 1.00 83.19 208 TYR A C 1
ATOM 1712 O O . TYR A 1 208 ? -23.961 3.199 24.721 1.00 83.19 208 TYR A O 1
ATOM 1720 N N . GLU A 1 209 ? -23.089 2.272 26.577 1.00 83.94 209 GLU A N 1
ATOM 1721 C CA . GLU A 1 209 ? -22.308 3.435 26.980 1.00 83.94 209 GLU A CA 1
ATOM 1722 C C . GLU A 1 209 ? -20.885 3.047 27.379 1.00 83.94 209 GLU A C 1
ATOM 1724 O O . GLU A 1 209 ? -20.626 1.933 27.842 1.00 83.94 209 GLU A O 1
ATOM 1729 N N . LEU A 1 210 ? -19.965 3.987 27.162 1.00 88.06 210 LEU A N 1
ATOM 1730 C CA . LEU A 1 210 ? -18.557 3.849 27.507 1.00 88.06 210 LEU A CA 1
ATOM 1731 C C . LEU A 1 210 ? -18.379 4.042 29.015 1.00 88.06 210 LEU A C 1
ATOM 1733 O O . LEU A 1 210 ? -18.809 5.060 29.560 1.00 88.06 210 LEU A O 1
ATOM 1737 N N . THR A 1 211 ? -17.726 3.093 29.677 1.00 90.69 211 THR A N 1
ATOM 1738 C CA . THR A 1 211 ? -17.373 3.222 31.095 1.00 90.69 211 THR A CA 1
ATOM 1739 C C . THR A 1 211 ? -16.147 4.124 31.267 1.00 90.69 211 THR A C 1
ATOM 1741 O O . THR A 1 211 ? -15.444 4.448 30.306 1.00 90.69 211 THR A O 1
ATOM 1744 N N . GLU A 1 212 ? -15.854 4.532 32.501 1.00 90.19 212 GLU A N 1
ATOM 1745 C CA . GLU A 1 212 ? -14.629 5.280 32.807 1.00 90.19 212 GLU A CA 1
ATOM 1746 C C . GLU A 1 212 ? -13.368 4.464 32.478 1.00 90.19 212 GLU A C 1
ATOM 1748 O O . GLU A 1 212 ? -12.459 4.967 31.815 1.00 90.19 212 GLU A O 1
ATOM 1753 N N . SER A 1 213 ? -13.362 3.172 32.827 1.00 93.25 213 SER A N 1
ATOM 1754 C CA . SER A 1 213 ? -12.281 2.249 32.469 1.00 93.25 213 SER A CA 1
ATOM 1755 C C . SER A 1 213 ? -12.146 2.083 30.953 1.00 93.25 213 SER A C 1
ATOM 1757 O O . SER A 1 213 ? -11.030 2.093 30.440 1.00 93.25 213 SER A O 1
ATOM 1759 N N . GLY A 1 214 ? -13.257 2.006 30.213 1.00 92.69 214 GLY A N 1
ATOM 1760 C CA . GLY A 1 214 ? -13.248 1.958 28.750 1.00 92.69 214 GLY A CA 1
ATOM 1761 C C . GLY A 1 214 ? -12.699 3.230 28.108 1.00 92.69 214 GLY A C 1
ATOM 1762 O O . GLY A 1 214 ? -11.991 3.153 27.105 1.00 92.69 214 GLY A O 1
ATOM 1763 N N . ARG A 1 215 ? -12.971 4.403 28.695 1.00 90.75 215 ARG A N 1
ATOM 1764 C CA . ARG A 1 215 ? -12.428 5.689 28.231 1.00 90.75 215 ARG A CA 1
ATOM 1765 C C . ARG A 1 215 ? -10.919 5.775 28.434 1.00 90.75 215 ARG A C 1
ATOM 1767 O O . ARG A 1 215 ? -10.223 6.139 27.486 1.00 90.75 215 ARG A O 1
ATOM 1774 N N . ALA A 1 216 ?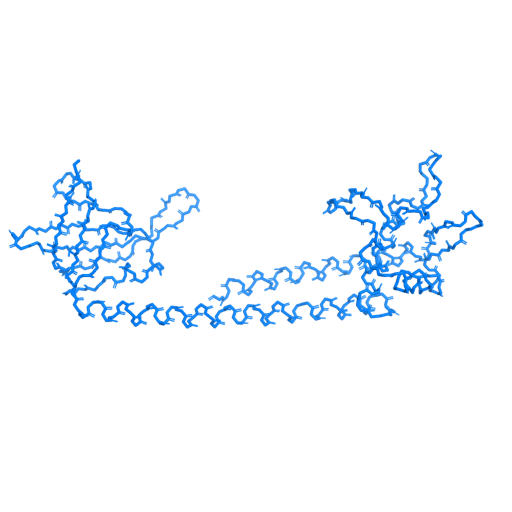 -10.437 5.431 29.628 1.00 91.06 216 ALA A N 1
ATOM 1775 C CA . ALA A 1 216 ? -9.010 5.416 29.944 1.00 91.06 216 ALA A CA 1
ATOM 1776 C C . ALA A 1 216 ? -8.257 4.405 29.064 1.00 91.06 216 ALA A C 1
ATOM 1778 O O . ALA A 1 216 ? -7.225 4.727 28.481 1.00 91.06 216 ALA A O 1
ATOM 1779 N N . PHE A 1 217 ? -8.827 3.209 28.894 1.00 93.81 217 PHE A N 1
ATOM 1780 C CA . PHE A 1 217 ? -8.278 2.176 28.023 1.00 93.81 217 PHE A CA 1
ATOM 1781 C C . PHE A 1 217 ? -8.208 2.621 26.557 1.00 93.81 217 PHE A C 1
ATOM 1783 O O . PHE A 1 217 ? -7.164 2.488 25.926 1.00 93.81 217 PHE A O 1
ATOM 1790 N N . HIS A 1 218 ? -9.293 3.189 26.018 1.00 93.00 218 HIS A N 1
ATOM 1791 C CA .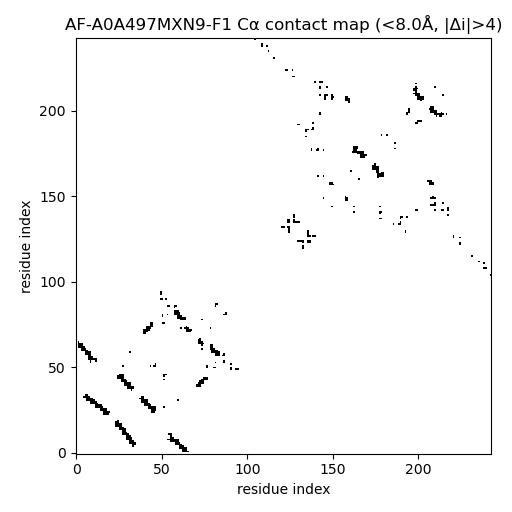 HIS A 1 218 ? -9.316 3.696 24.646 1.00 93.00 218 HIS A CA 1
ATOM 1792 C C . HIS A 1 218 ? -8.235 4.752 24.403 1.00 93.00 218 HIS A C 1
ATOM 1794 O O . HIS A 1 218 ? -7.600 4.745 23.357 1.00 93.00 218 HIS A O 1
ATOM 1800 N N . GLU A 1 219 ? -8.032 5.671 25.348 1.00 90.94 219 GLU A N 1
ATOM 1801 C CA . GLU A 1 219 ? -7.007 6.710 25.222 1.00 90.94 219 GLU A CA 1
ATOM 1802 C C . GLU A 1 219 ? -5.601 6.118 25.117 1.00 90.94 219 GLU A C 1
ATOM 1804 O O . GLU A 1 219 ? -4.870 6.447 24.184 1.00 90.94 219 GLU A O 1
ATOM 1809 N N . ALA A 1 220 ? -5.275 5.180 26.010 1.00 91.00 220 ALA A N 1
ATOM 1810 C CA . ALA A 1 220 ? -3.988 4.496 26.014 1.00 91.00 220 ALA A CA 1
ATOM 1811 C C . ALA A 1 220 ? -3.756 3.694 24.721 1.00 91.00 220 ALA A C 1
ATOM 1813 O O . ALA A 1 220 ? -2.707 3.814 24.087 1.00 91.00 220 ALA A O 1
ATOM 1814 N N . VAL A 1 221 ? -4.754 2.911 24.295 1.00 91.94 221 VAL A N 1
ATOM 1815 C CA . VAL A 1 221 ? -4.650 2.075 23.090 1.00 91.94 221 VAL A CA 1
ATOM 1816 C C . VAL A 1 221 ? -4.533 2.917 21.826 1.00 91.94 221 VAL A C 1
ATOM 1818 O O . VAL A 1 221 ? -3.721 2.596 20.961 1.00 91.94 221 VAL A O 1
ATOM 1821 N N . THR A 1 222 ? -5.325 3.982 21.695 1.00 88.19 222 THR A N 1
ATOM 1822 C CA . THR A 1 222 ? -5.323 4.816 20.488 1.00 88.19 222 THR A CA 1
ATOM 1823 C C . THR A 1 222 ? -3.996 5.545 20.322 1.00 88.19 222 THR A C 1
ATOM 1825 O O . THR A 1 222 ? -3.443 5.526 19.225 1.00 88.19 222 THR A O 1
ATOM 1828 N N . GLU A 1 223 ? -3.423 6.101 21.392 1.00 89.69 223 GLU A N 1
ATOM 1829 C CA . GLU A 1 223 ? -2.110 6.748 21.312 1.00 89.69 223 GLU A CA 1
ATOM 1830 C C . GLU A 1 223 ? -1.015 5.765 20.866 1.00 89.69 223 GLU A C 1
ATOM 1832 O O . GLU A 1 223 ? -0.201 6.068 19.987 1.00 89.69 223 GLU A O 1
ATOM 1837 N N . GLU A 1 224 ? -0.998 4.563 21.443 1.00 92.38 224 GLU A N 1
ATOM 1838 C CA . GLU A 1 224 ? -0.005 3.553 21.090 1.00 92.38 224 GLU A CA 1
ATOM 1839 C C . GLU A 1 224 ? -0.200 3.026 19.660 1.00 92.38 224 GLU A C 1
ATOM 1841 O O . GLU A 1 224 ? 0.768 2.883 18.904 1.00 92.38 224 GLU A O 1
ATOM 1846 N N . TYR A 1 225 ? -1.451 2.800 19.252 1.00 90.31 225 TYR A N 1
ATOM 1847 C CA . TYR A 1 225 ? -1.781 2.345 17.906 1.00 90.31 225 TYR A CA 1
ATOM 1848 C C . TYR A 1 225 ? -1.448 3.401 16.844 1.00 90.31 225 TYR A C 1
ATOM 1850 O O . TYR A 1 225 ? -0.881 3.058 15.809 1.00 90.31 225 TYR A O 1
ATOM 1858 N N . GLU A 1 226 ? -1.690 4.689 17.101 1.00 88.88 226 GLU A N 1
ATOM 1859 C CA . GLU A 1 226 ? -1.302 5.779 16.195 1.00 88.88 226 GLU A CA 1
ATOM 1860 C C . GLU A 1 226 ? 0.220 5.893 16.032 1.00 88.88 226 GLU A C 1
ATOM 1862 O O . GLU A 1 226 ? 0.724 6.104 14.923 1.00 88.88 226 GLU A O 1
ATOM 1867 N N . ARG A 1 227 ? 0.988 5.737 17.121 1.00 91.31 227 ARG A N 1
ATOM 1868 C CA . ARG A 1 227 ? 2.460 5.700 17.051 1.00 91.31 227 ARG A CA 1
ATOM 1869 C C . ARG A 1 227 ? 2.938 4.534 16.189 1.00 91.31 227 ARG A C 1
ATOM 1871 O O . ARG A 1 227 ? 3.851 4.713 15.377 1.00 91.31 227 ARG A O 1
ATOM 1878 N N . PHE A 1 228 ? 2.310 3.370 16.340 1.00 92.56 228 PHE A N 1
ATOM 1879 C CA . PHE A 1 228 ? 2.596 2.193 15.528 1.00 92.56 228 PHE A CA 1
ATOM 1880 C C . PHE A 1 228 ? 2.233 2.412 14.051 1.00 92.56 228 PHE A C 1
ATOM 1882 O O . PHE A 1 228 ? 3.054 2.136 13.180 1.00 92.56 228 PHE A O 1
ATOM 1889 N N . GLN A 1 229 ? 1.072 3.001 13.750 1.00 88.81 229 GLN A N 1
ATOM 1890 C CA . GLN A 1 229 ? 0.676 3.333 12.377 1.00 88.81 229 GLN A CA 1
ATOM 1891 C C . GLN A 1 229 ? 1.676 4.281 11.704 1.00 88.81 229 GLN A C 1
ATOM 1893 O O . GLN A 1 229 ? 2.159 3.987 10.613 1.00 88.81 229 GLN A O 1
ATOM 1898 N N . LYS A 1 230 ? 2.099 5.347 12.397 1.00 92.12 230 LYS A N 1
ATOM 1899 C CA . LYS A 1 230 ? 3.155 6.255 11.910 1.00 92.12 230 LYS A CA 1
ATOM 1900 C C . LYS A 1 230 ? 4.498 5.554 11.704 1.00 92.12 230 LYS A C 1
ATOM 1902 O O . LYS A 1 230 ? 5.329 6.015 10.921 1.00 92.12 230 LYS A O 1
ATOM 1907 N N . TRP A 1 231 ? 4.786 4.491 12.451 1.00 95.19 231 TRP A N 1
ATOM 1908 C CA . TRP A 1 231 ? 5.963 3.660 12.202 1.00 95.19 231 TRP A CA 1
ATOM 1909 C C . TRP A 1 231 ? 5.781 2.809 10.938 1.00 95.19 231 TRP A C 1
ATOM 1911 O O . TRP A 1 231 ? 6.660 2.845 10.080 1.00 95.19 231 TRP A O 1
ATOM 1921 N N . CYS A 1 232 ? 4.633 2.145 10.760 1.00 90.62 232 CYS A N 1
ATOM 1922 C CA . CYS A 1 232 ? 4.326 1.399 9.536 1.00 90.62 232 CYS A CA 1
ATOM 1923 C C . CYS A 1 232 ? 4.395 2.281 8.285 1.00 90.62 232 CYS A C 1
ATOM 1925 O O . CYS A 1 232 ? 4.948 1.856 7.276 1.00 90.62 232 CYS A O 1
ATOM 1927 N N . ASP A 1 233 ? 3.884 3.511 8.345 1.00 87.38 233 ASP A N 1
ATOM 1928 C CA . ASP A 1 233 ? 3.931 4.443 7.215 1.00 87.38 233 ASP A CA 1
ATOM 1929 C C . ASP A 1 233 ? 5.368 4.832 6.854 1.00 87.38 233 ASP A C 1
ATOM 1931 O O . ASP A 1 233 ? 5.742 4.809 5.683 1.00 87.38 233 ASP A O 1
ATOM 1935 N N . ARG A 1 234 ? 6.222 5.066 7.858 1.00 89.75 234 ARG A N 1
ATOM 1936 C CA . ARG A 1 234 ? 7.658 5.295 7.636 1.00 89.75 234 ARG A CA 1
ATOM 1937 C C . ARG A 1 234 ? 8.361 4.073 7.046 1.00 89.75 234 ARG A C 1
ATOM 1939 O O . ARG A 1 234 ? 9.248 4.230 6.210 1.00 89.75 234 ARG A O 1
ATOM 1946 N N . GLU A 1 235 ? 7.982 2.863 7.448 1.00 89.44 235 GLU A N 1
ATOM 1947 C CA . GLU A 1 235 ? 8.517 1.633 6.852 1.00 89.44 235 GLU A CA 1
ATOM 1948 C C . GLU A 1 235 ? 8.073 1.470 5.391 1.00 89.44 235 GLU A C 1
ATOM 1950 O O . GLU A 1 235 ? 8.905 1.153 4.539 1.00 89.44 235 GLU A O 1
ATOM 1955 N N . ARG A 1 236 ? 6.814 1.796 5.063 1.00 85.62 236 ARG A N 1
ATOM 1956 C CA . ARG A 1 236 ? 6.325 1.829 3.672 1.00 85.62 236 ARG A CA 1
ATOM 1957 C C . ARG A 1 236 ? 7.108 2.823 2.821 1.00 85.62 236 ARG A C 1
ATO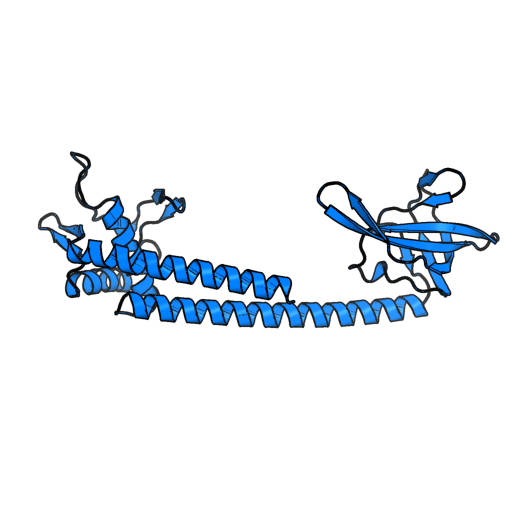M 1959 O O . ARG A 1 236 ? 7.518 2.484 1.712 1.00 85.62 236 ARG A O 1
ATOM 1966 N N . GLU A 1 237 ? 7.352 4.025 3.338 1.00 83.75 237 GLU A N 1
ATOM 1967 C CA . GLU A 1 237 ? 8.169 5.033 2.656 1.00 83.75 237 GLU A CA 1
ATOM 1968 C C . GLU A 1 237 ? 9.602 4.534 2.433 1.00 83.75 237 GLU A C 1
ATOM 1970 O O . GLU A 1 237 ? 10.115 4.605 1.316 1.00 83.75 237 GLU A O 1
ATOM 1975 N N . ARG A 1 238 ? 10.243 3.954 3.456 1.00 84.56 238 ARG A N 1
ATOM 1976 C CA . ARG A 1 238 ? 11.590 3.369 3.331 1.00 84.56 238 ARG A CA 1
ATOM 1977 C C . ARG A 1 238 ? 11.641 2.273 2.274 1.00 84.56 238 ARG A C 1
ATOM 1979 O O . ARG A 1 238 ? 12.567 2.256 1.464 1.00 84.56 238 ARG A O 1
ATOM 1986 N N . ALA A 1 239 ? 10.659 1.376 2.248 1.00 81.06 239 ALA A N 1
ATOM 1987 C CA . ALA A 1 239 ? 10.569 0.322 1.242 1.00 81.06 239 ALA A CA 1
ATOM 1988 C C . ALA A 1 239 ? 10.362 0.889 -0.173 1.00 81.06 239 ALA A C 1
ATOM 1990 O O . ALA A 1 239 ? 10.929 0.367 -1.129 1.00 81.06 239 ALA A O 1
ATOM 1991 N N . PHE A 1 240 ? 9.601 1.978 -0.315 1.00 73.19 240 PHE A N 1
ATOM 1992 C CA . PHE A 1 240 ? 9.401 2.649 -1.600 1.00 73.19 240 PHE A CA 1
ATOM 1993 C C . PHE A 1 240 ? 10.683 3.311 -2.125 1.00 73.19 240 PHE A C 1
ATOM 1995 O O . PHE A 1 240 ? 11.004 3.163 -3.304 1.00 73.19 240 PHE A O 1
ATOM 2002 N N . TYR A 1 241 ? 11.433 4.004 -1.262 1.00 71.12 241 TYR A N 1
ATOM 2003 C CA . TYR A 1 241 ? 12.658 4.716 -1.649 1.00 71.12 241 TYR A CA 1
ATOM 2004 C C . TYR A 1 241 ? 13.910 3.826 -1.743 1.00 71.12 241 TYR A C 1
ATOM 2006 O O . TYR A 1 241 ? 14.903 4.246 -2.333 1.00 71.12 241 TYR A O 1
ATOM 2014 N N . SER A 1 242 ? 13.886 2.609 -1.188 1.00 62.72 242 SER A N 1
ATOM 2015 C CA . SER A 1 242 ? 14.999 1.642 -1.257 1.00 62.72 242 SER A CA 1
ATOM 2016 C C . SER A 1 242 ? 14.902 0.641 -2.419 1.00 62.72 242 SER A C 1
ATOM 2018 O O . SER A 1 242 ? 15.806 -0.183 -2.583 1.00 62.72 242 SER A O 1
ATOM 2020 N N . ALA A 1 243 ? 13.830 0.698 -3.218 1.00 55.22 243 ALA A N 1
ATOM 2021 C CA . ALA A 1 243 ? 13.506 -0.265 -4.274 1.00 55.22 243 ALA A CA 1
ATOM 2022 C C . ALA A 1 243 ? 13.516 0.348 -5.674 1.00 55.22 243 ALA A C 1
ATOM 2024 O O . ALA A 1 243 ? 14.112 -0.268 -6.585 1.00 55.22 243 ALA A O 1
#

Sequence (243 aa):
MTVEVTGKVVKKGRIKLYQYGPYSRPVHKFFLELDTGHKVMVEVKDDEDPRCKVAVGDTVRVTSMQDRDGWLSCTLKRDFEIVDDAGQRRLAEERERRRRWIRERNRKAREHERRLQELEKEKIVELMGFGPPLIARRGLKVLDFLRHFGPTARGRPGVRGDIYDTHWIAPTGLCRGPLRDINDPSREKVLRMLTEKGFIRLRDDGKYELTESGRAFHEAVTEEYERFQKWCDRERERAFYSA